Protein 7M5I (pdb70)

InterPro domains:
  IPR002196 Glycoside hydrolase, family 24 [PF00959] (13-143)
  IPR023346 Lysozyme-like domain superfamily [SSF53955] (1-152)
  IPR023347 Lysozyme domain superfamily [G3DSA:1.10.530.40] (1-149)
  IPR033907 Endolysin/autolysin [cd00737] (7-148)
  IPR034690 Endolysin T4 type [MF_04110] (1-150)
  IPR051018 Bacteriophage Glycosyl Hydrolase 24 [PTHR38107] (2-151)

Foldseek 3Di:
DFAPDDQDPLLLVQLLVLQDADQFWDQDPVRQTAHQSRAQADPRHGDDHPGGHDNVVSSVRSRVLLVVLLNLLRHLADDDADNLLSSLLSSLCSPVHNVCSNPFPLSVCVNVVNQVSNLVSLLVPQWDQDPNRTDGHPSSNVSSNQSSCSNPPVDGDD/DADQFPDDQDPLLLVQLLVLQDAAQFWDQPPVRQTAHGSGDQADPRHGDDGRGGHDNVVSSVRVVVLLVVLLVLLRVQARDDADNLLSSLLSSLCSPPDNVCSNPFPLSVCVNVVNQVVSLVSLLVPQWDQDPNDTDGHPSSNVSSNQSSCSNPPVDGDD

Radius of gyration: 23.21 Å; Cα contacts (8 Å, |Δi|>4): 485; chains: 2; bounding box: 49×66×45 Å

Sequence (318 aa):
FQGHMQLSRKGLDAIKFFEGLELEAYEDSAGIPTIGYGTIRIDGKPVKMGMKITAEQAEQYLLADVEKFVAAVNKAIKVPTTQNEFDALVSETYNIGITAMQDSTFIKRHNAGNKVGCAEAMQWWNKVTVKGKKVTSNGLKNRRRMEADIYLDSVYPKLYFQGHMQLSRKGLDAIKFFEGLELEAYEDSAGIPTIGYGTIRIDGKPVKMGMKITAEQAEQYLLADVEKFVAAVNKAIKVPTTQNEFDALVSETYNIGITAMQDSTFIKRHNAGNKVGCAEAMQWWNKVTVKGKKVTSNGLKNRRRRMEADIYLDSVYPK

Nearest PDB structures (foldseek):
  7m5i-assembly1_B  TM=9.912E-01  e=1.339E-27  Escherichia coli O157 typing phage 15
  8app-assembly1_A-3  TM=8.802E-01  e=6.642E-15  Acinetobacter phage AbTZA1
  6et6-assembly1_A  TM=9.190E-01  e=8.376E-14  Acinetobacter baumannii
  6h9d-assembly3_C  TM=9.285E-01  e=9.375E-14  Asticcacaulis excentricus
  9kbq-assembly1_B  TM=9.264E-01  e=1.242E-13  Acinetobacter baumannii

Organism: NCBI:txid1508677

Secondary structure (DSSP, 8-state):
--B-S-----HHHHHHHHHHH--EEEEEE-TTS-EEEETTB-EETTEE--TT-B--HHHHHHHHHHHHHHHHHHHHHH--S-B-HHHHHHHHHHHHHH-HHHHHT-HHHHHHTTT-HHHHHHHHTT--EEEETTEEEE-HHHHHHHHHHHHHHHH-----/--------HHHHHHHHHHH--EEEEEE-TTS-EEEETTB-EETTEE--TT-B--HHHHHHHHHHHHHHHHHHHHHH--S---HHHHHHHHHHHHHH-HHHHHT-HHHHHHHTT-HHHHHHHHTT--EEEETTEEEE-HHHHHHHHHHHHHHHH-----

Structure (mmCIF, N/CA/C/O backbone):
data_7M5I
#
_entry.id   7M5I
#
_cell.length_a   67.874
_cell.length_b   67.874
_cell.length_c   134.437
_cell.angle_alpha   90.000
_cell.angle_beta   90.000
_cell.angle_gamma   120.000
#
_symmetry.space_group_name_H-M   'P 32 2 1'
#
loop_
_entity.id
_entity.type
_entity.pdbx_description
1 polymer Endolysin
2 non-polymer 'PHOSPHATE ION'
3 water water
#
loop_
_atom_site.group_PDB
_atom_site.id
_atom_site.type_symbol
_atom_site.label_atom_id
_atom_site.label_alt_id
_atom_site.label_comp_id
_atom_site.label_asym_id
_atom_site.label_entity_id
_atom_site.label_seq_id
_atom_site.pdbx_PDB_ins_code
_atom_site.Cartn_x
_atom_site.Cartn_y
_atom_site.Cartn_z
_atom_site.occupancy
_atom_site.B_iso_or_equiv
_atom_site.auth_seq_id
_atom_site.auth_comp_id
_atom_site.auth_asym_id
_atom_site.auth_atom_id
_atom_site.pdbx_PDB_model_num
ATOM 1 N N . PHE A 1 3 ? 23.865 -22.197 1.112 1.00 82.84 -3 PHE B N 1
ATOM 2 C CA . PHE A 1 3 ? 24.796 -21.033 1.349 1.00 81.12 -3 PHE B CA 1
ATOM 3 C C . PHE A 1 3 ? 24.014 -19.886 2.026 1.00 84.04 -3 PHE B C 1
ATOM 4 O O . PHE A 1 3 ? 22.913 -19.570 1.539 1.00 82.54 -3 PHE B O 1
ATOM 12 N N . GLN A 1 4 ? 24.561 -19.300 3.109 1.00 86.42 -2 GLN B N 1
ATOM 13 C CA . GLN A 1 4 ? 24.086 -18.043 3.775 1.00 82.78 -2 GLN B CA 1
ATOM 14 C C . GLN A 1 4 ? 25.169 -16.968 3.589 1.00 80.45 -2 GLN B C 1
ATOM 15 O O . GLN A 1 4 ? 26.364 -17.316 3.654 1.00 83.31 -2 GLN B O 1
ATOM 17 N N . GLY A 1 5 ? 24.787 -15.703 3.376 1.00 72.89 -1 GLY B N 1
ATOM 18 C CA . GLY A 1 5 ? 25.726 -14.567 3.264 1.00 63.63 -1 GLY B CA 1
ATOM 19 C C . GLY A 1 5 ? 26.322 -14.149 4.613 1.00 61.73 -1 GLY B C 1
ATOM 20 O O . GLY A 1 5 ? 25.660 -14.375 5.643 1.00 68.87 -1 GLY B O 1
ATOM 21 N N . HIS A 1 6 ? 27.569 -13.650 4.625 1.00 55.34 0 HIS B N 1
ATOM 22 C CA . HIS A 1 6 ? 28.170 -12.804 5.695 1.00 53.55 0 HIS B CA 1
ATOM 23 C C . HIS A 1 6 ? 28.829 -11.583 5.044 1.00 47.45 0 HIS B C 1
ATOM 24 O O . HIS A 1 6 ? 29.736 -11.019 5.608 1.00 45.88 0 HIS B O 1
ATOM 31 N N . MET A 1 7 ? 28.291 -11.119 3.926 1.00 41.76 1 MET B N 1
ATOM 32 C CA . MET A 1 7 ? 28.840 -9.939 3.209 1.00 38.35 1 MET B CA 1
ATOM 33 C C . MET A 1 7 ? 28.474 -8.641 3.962 1.00 37.93 1 MET B C 1
ATOM 34 O O . MET A 1 7 ? 27.455 -8.640 4.734 1.00 35.70 1 MET B O 1
ATOM 39 N N . GLN A 1 8 ? 29.211 -7.561 3.683 1.00 35.77 2 GLN B N 1
ATOM 40 C CA . GLN A 1 8 ? 28.975 -6.224 4.238 1.00 36.68 2 GLN B CA 1
ATOM 41 C C . GLN A 1 8 ? 28.736 -5.276 3.062 1.00 33.42 2 GLN B C 1
ATOM 42 O O . GLN A 1 8 ? 29.232 -5.483 2.005 1.00 29.94 2 GLN B O 1
ATOM 48 N N . LEU A 1 9 ? 27.998 -4.217 3.304 1.00 32.26 3 LEU B N 1
ATOM 49 C CA . LEU A 1 9 ? 27.877 -3.107 2.332 1.00 32.63 3 LEU B CA 1
ATOM 50 C C . LEU A 1 9 ? 29.256 -2.460 2.149 1.00 30.41 3 LEU B C 1
ATOM 51 O O . LEU A 1 9 ? 29.970 -2.182 3.157 1.00 32.11 3 LEU B O 1
ATOM 56 N N . SER A 1 10 ? 29.694 -2.253 0.917 1.00 29.87 4 SER B N 1
ATOM 57 C CA . SER A 1 10 ? 31.031 -1.656 0.669 1.00 29.14 4 SER B CA 1
ATOM 58 C C . SER A 1 10 ? 30.944 -0.160 0.951 1.00 28.94 4 SER B C 1
ATOM 59 O O . SER A 1 10 ? 29.826 0.348 0.983 1.00 28.09 4 SER B O 1
ATOM 62 N N . ARG A 1 11 ? 32.087 0.507 0.997 1.00 31.26 5 ARG B N 1
ATOM 63 C CA . ARG A 1 11 ? 32.144 1.988 1.058 1.00 33.72 5 ARG B CA 1
ATOM 64 C C . ARG A 1 11 ? 31.387 2.553 -0.144 1.00 30.33 5 ARG B C 1
ATOM 65 O O . ARG A 1 11 ? 30.618 3.502 0.037 1.00 29.40 5 ARG B O 1
ATOM 73 N N . LYS A 1 12 ? 31.656 2.013 -1.332 1.00 28.76 6 LYS B N 1
ATOM 74 C CA . LYS A 1 12 ? 30.974 2.487 -2.563 1.00 29.42 6 LYS B CA 1
ATOM 75 C C . LYS A 1 12 ? 29.464 2.241 -2.466 1.00 25.47 6 LYS B C 1
ATOM 76 O O . LYS A 1 12 ? 28.644 3.096 -2.938 1.00 24.60 6 LYS B O 1
ATOM 82 N N . GLY A 1 13 ? 29.047 1.136 -1.860 1.00 24.46 7 GLY B N 1
ATOM 83 C CA . GLY A 1 13 ? 27.616 0.839 -1.695 1.00 25.10 7 GLY B CA 1
ATOM 84 C C . GLY 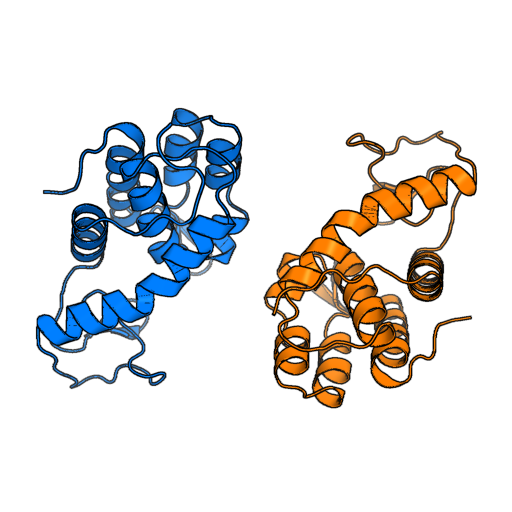A 1 13 ? 26.964 1.816 -0.734 1.00 24.80 7 GLY B C 1
ATOM 85 O O . GLY A 1 13 ? 25.851 2.268 -1.016 1.00 24.74 7 GLY B O 1
ATOM 86 N N . LEU A 1 14 ? 27.666 2.169 0.347 1.00 25.44 8 LEU B N 1
ATOM 87 C CA . LEU A 1 14 ? 27.108 3.151 1.323 1.00 25.35 8 LEU B CA 1
ATOM 88 C C . LEU A 1 14 ? 27.025 4.520 0.615 1.00 24.16 8 LEU B C 1
ATOM 89 O O . LEU A 1 14 ? 26.000 5.170 0.783 1.00 26.50 8 LEU B O 1
ATOM 94 N N . ASP A 1 15 ? 28.043 4.890 -0.135 1.00 25.82 9 ASP B N 1
ATOM 95 C CA . ASP A 1 15 ? 28.090 6.160 -0.918 1.00 26.92 9 ASP B CA 1
ATOM 96 C C . ASP A 1 15 ? 26.877 6.201 -1.856 1.00 23.76 9 ASP B C 1
ATOM 97 O O . ASP A 1 15 ? 26.260 7.246 -1.985 1.00 23.28 9 ASP B O 1
ATOM 102 N N . ALA A 1 16 ? 26.513 5.093 -2.511 1.00 23.50 10 ALA B N 1
ATOM 103 C CA . ALA A 1 16 ? 25.371 5.032 -3.431 1.00 21.72 10 ALA B CA 1
ATOM 104 C C . ALA A 1 16 ? 24.061 5.253 -2.668 1.00 21.86 10 ALA B C 1
ATOM 105 O O . ALA A 1 16 ? 23.197 6.062 -3.120 1.00 22.57 10 ALA B O 1
ATOM 107 N N . ILE A 1 17 ? 23.883 4.626 -1.518 1.00 22.20 11 ILE B N 1
ATOM 108 C CA . ILE A 1 17 ? 22.625 4.810 -0.729 1.00 22.14 11 ILE B CA 1
ATOM 109 C C . ILE A 1 17 ? 22.564 6.268 -0.283 1.00 21.37 11 ILE B C 1
ATOM 110 O O . ILE A 1 17 ? 21.458 6.855 -0.361 1.00 21.43 11 ILE B O 1
ATOM 115 N N . LYS A 1 18 ? 23.677 6.842 0.166 1.00 22.42 12 LYS B N 1
ATOM 116 C CA . LYS A 1 18 ? 23.719 8.280 0.551 1.00 22.21 12 LYS B CA 1
ATOM 117 C C . LYS A 1 18 ? 23.219 9.100 -0.633 1.00 22.07 12 LYS B C 1
ATOM 118 O O . LYS A 1 18 ? 22.461 10.061 -0.448 1.00 23.83 12 LYS B O 1
ATOM 124 N N . PHE A 1 19 ? 23.744 8.830 -1.813 1.00 21.95 13 PHE B N 1
ATOM 125 C CA . PHE A 1 19 ? 23.437 9.577 -3.052 1.00 21.62 13 PHE B CA 1
ATOM 126 C C . PHE A 1 19 ? 21.944 9.493 -3.369 1.00 22.67 13 PHE B C 1
ATOM 127 O O . PHE A 1 19 ? 21.274 10.501 -3.666 1.00 21.99 13 PHE B O 1
ATOM 135 N N . PHE A 1 20 ? 21.363 8.295 -3.249 1.00 23.54 14 PHE B N 1
ATOM 136 C CA . PHE A 1 20 ? 19.924 8.063 -3.513 1.00 22.92 14 PHE B CA 1
ATOM 137 C C . PHE A 1 20 ? 19.014 8.768 -2.486 1.00 24.76 14 PHE B C 1
ATOM 138 O O . PHE A 1 20 ? 17.903 9.258 -2.871 1.00 24.51 14 PHE B O 1
ATOM 146 N N . GLU A 1 21 ? 19.455 8.881 -1.232 1.00 23.51 15 GLU B N 1
ATOM 147 C CA . GLU A 1 21 ? 18.625 9.449 -0.149 1.00 24.81 15 GLU B CA 1
ATOM 148 C C . GLU A 1 21 ? 18.725 10.979 -0.166 1.00 25.43 15 GLU B C 1
ATOM 149 O O . GLU A 1 21 ? 17.767 11.661 0.320 1.00 26.55 15 GLU B O 1
ATOM 155 N N . GLY A 1 22 ? 19.869 11.524 -0.506 1.00 22.84 16 GLY B N 1
ATOM 156 C CA . GLY A 1 22 ? 20.189 12.937 -0.272 1.00 22.89 16 GLY B CA 1
ATOM 157 C C . GLY A 1 22 ? 20.474 13.166 1.219 1.00 22.35 16 GLY B C 1
ATOM 158 O O . GLY A 1 22 ? 20.434 12.208 2.017 1.00 21.94 16 GLY B O 1
ATOM 159 N N . LEU A 1 23 ? 20.902 14.370 1.579 1.00 22.31 17 LEU B N 1
ATOM 160 C CA . LEU A 1 23 ? 21.329 14.694 2.959 1.00 20.90 17 LEU B CA 1
ATOM 161 C C . LEU A 1 23 ? 20.675 15.977 3.437 1.00 22.28 17 LEU B C 1
ATOM 162 O O . LEU A 1 23 ? 20.846 17.001 2.774 1.00 24.07 17 LEU B O 1
ATOM 167 N N . GLU A 1 24 ? 20.037 15.961 4.606 1.00 20.54 18 GLU B N 1
ATOM 168 C CA . GLU A 1 24 ? 19.666 17.237 5.236 1.00 22.66 18 GLU B CA 1
ATOM 169 C C . GLU A 1 24 ? 20.123 17.163 6.675 1.00 21.91 18 GLU B C 1
ATOM 170 O O . GLU A 1 24 ? 19.852 16.099 7.314 1.00 24.58 18 GLU B O 1
ATOM 176 N N . LEU A 1 25 ? 20.719 18.213 7.172 1.00 20.35 19 LEU B N 1
ATOM 177 C CA . LEU A 1 25 ? 21.165 18.198 8.593 1.00 21.09 19 LEU B CA 1
ATOM 178 C C . LEU A 1 25 ? 20.089 18.734 9.545 1.00 22.67 19 LEU B C 1
ATOM 179 O O . LEU A 1 25 ? 20.293 18.639 10.726 1.00 27.15 19 LEU B O 1
ATOM 184 N N . GLU A 1 26 ? 19.082 19.420 9.022 1.00 23.90 20 GLU B N 1
ATOM 185 C CA . GLU A 1 26 ? 17.921 19.852 9.818 1.00 26.31 20 GLU B CA 1
ATOM 186 C C . GLU A 1 26 ? 16.730 18.982 9.453 1.00 24.43 20 GLU B C 1
ATOM 187 O O . GLU A 1 26 ? 16.509 18.675 8.250 1.00 24.71 20 GLU B O 1
ATOM 193 N N . ALA A 1 27 ? 15.989 18.576 10.481 1.00 23.94 21 ALA B N 1
ATOM 194 C CA . ALA A 1 27 ? 14.772 17.770 10.298 1.00 24.26 21 ALA B CA 1
ATOM 195 C C . ALA A 1 27 ? 13.815 18.498 9.336 1.00 24.66 21 ALA B C 1
ATOM 196 O O . ALA A 1 27 ? 13.689 19.752 9.406 1.00 24.83 21 ALA B O 1
ATOM 198 N N . TYR A 1 28 ? 13.152 17.725 8.512 1.00 23.64 22 TYR B N 1
ATOM 199 C CA . TYR A 1 28 ? 12.113 18.246 7.591 1.00 26.35 22 TYR B CA 1
ATOM 200 C C . TYR A 1 28 ? 11.009 17.203 7.559 1.00 26.87 22 TYR B C 1
ATOM 201 O O . TYR A 1 28 ? 11.232 15.988 7.717 1.00 25.67 22 TYR B O 1
ATOM 210 N N . GLU A 1 29 ? 9.822 17.686 7.241 1.00 29.56 23 GLU B N 1
ATOM 211 C CA . GLU A 1 29 ? 8.655 16.828 7.056 1.00 31.37 23 GLU B CA 1
ATOM 212 C C . GLU A 1 29 ? 8.659 16.420 5.599 1.00 31.49 23 GLU B C 1
ATOM 213 O O . GLU A 1 29 ? 8.627 17.305 4.768 1.00 31.67 23 GLU B O 1
ATOM 219 N N . ASP A 1 30 ? 8.690 15.131 5.337 1.00 30.22 24 ASP B N 1
ATOM 220 C CA . ASP A 1 30 ? 8.622 14.595 3.970 1.00 31.00 24 ASP B CA 1
ATOM 221 C C . ASP A 1 30 ? 7.209 14.792 3.422 1.00 31.49 24 ASP B C 1
ATOM 222 O O . ASP A 1 30 ? 6.345 15.397 4.095 1.00 28.77 24 ASP B O 1
ATOM 227 N N . SER A 1 31 ? 7.030 14.364 2.169 1.00 33.85 25 SER B N 1
ATOM 228 C CA . SER A 1 31 ? 5.790 14.564 1.396 1.00 35.34 25 SER B CA 1
ATOM 229 C C . SER A 1 31 ? 4.639 13.811 2.073 1.00 35.80 25 SER B C 1
ATOM 230 O O . SER A 1 31 ? 3.522 14.180 1.822 1.00 37.29 25 SER B O 1
ATOM 233 N N . ALA A 1 32 ? 4.936 12.743 2.801 1.00 33.27 26 ALA B N 1
ATOM 234 C CA . ALA A 1 32 ? 3.926 11.924 3.524 1.00 34.61 26 ALA B CA 1
ATOM 235 C C . ALA A 1 32 ? 3.721 12.430 4.963 1.00 32.94 26 ALA B C 1
ATOM 236 O O . ALA A 1 32 ? 2.861 11.852 5.645 1.00 33.11 26 ALA B O 1
ATOM 238 N N . GLY A 1 33 ? 4.413 13.495 5.382 1.00 28.86 27 GLY B N 1
ATOM 239 C CA . GLY A 1 33 ? 4.233 14.116 6.701 1.00 28.77 27 GLY B CA 1
ATOM 240 C C . GLY A 1 33 ? 5.131 13.527 7.789 1.00 28.03 27 GLY B C 1
ATOM 241 O O . GLY A 1 33 ? 4.843 13.749 8.945 1.00 27.67 27 GLY B O 1
ATOM 242 N N . ILE A 1 34 ? 6.132 12.750 7.445 1.00 26.81 28 ILE B N 1
ATOM 243 C CA . ILE A 1 34 ? 7.029 12.071 8.441 1.00 27.22 28 ILE B CA 1
ATOM 244 C C . ILE A 1 34 ? 8.271 12.908 8.662 1.00 25.20 28 ILE B C 1
ATOM 245 O O . ILE A 1 34 ? 9.043 13.115 7.721 1.00 24.84 28 ILE B O 1
ATOM 250 N N . PRO A 1 35 ? 8.573 13.314 9.901 1.00 25.48 29 PRO B N 1
ATOM 251 C CA . PRO A 1 35 ? 9.860 13.957 10.166 1.00 25.67 29 PRO B CA 1
ATOM 252 C C . PRO A 1 35 ? 11.044 13.064 9.777 1.00 26.05 29 PRO B C 1
ATOM 253 O O . PRO A 1 35 ? 11.113 11.931 10.162 1.00 25.74 29 PRO B O 1
ATOM 257 N N . THR A 1 36 ? 11.959 13.648 9.009 1.00 24.29 30 THR B N 1
ATOM 258 C CA . THR A 1 36 ? 13.108 12.973 8.378 1.00 23.61 30 THR B CA 1
ATOM 259 C C . THR A 1 36 ? 14.372 13.814 8.604 1.00 24.33 30 THR B C 1
ATOM 260 O O . THR A 1 36 ? 14.306 15.023 8.644 1.00 23.42 30 THR B O 1
ATOM 264 N N . ILE A 1 37 ? 15.514 13.166 8.725 1.00 22.20 31 ILE B N 1
ATOM 265 C CA . ILE A 1 37 ? 16.793 13.888 8.914 1.00 20.88 31 ILE B CA 1
ATOM 266 C C . ILE A 1 37 ? 17.933 13.033 8.338 1.00 21.87 31 ILE B C 1
ATOM 267 O O . ILE A 1 37 ? 17.791 11.826 8.142 1.00 21.65 31 ILE B O 1
ATOM 272 N N . GLY A 1 38 ? 19.073 13.666 8.078 1.00 20.46 32 GLY B N 1
ATOM 273 C CA . GLY A 1 38 ? 20.254 12.948 7.608 1.00 21.15 32 GLY B CA 1
ATOM 274 C C . GLY A 1 38 ? 20.016 12.372 6.215 1.00 20.95 32 GLY B C 1
ATOM 275 O O . GLY A 1 38 ? 19.433 13.050 5.326 1.00 19.65 32 GLY B O 1
ATOM 276 N N . TYR A 1 39 ? 20.425 11.122 6.013 1.00 21.82 33 TYR B N 1
ATOM 277 C CA . TYR A 1 39 ? 20.247 10.372 4.756 1.00 21.20 33 TYR B CA 1
ATOM 278 C C . TYR A 1 39 ? 18.952 9.572 4.800 1.00 22.69 33 TYR B C 1
ATOM 279 O O . TYR A 1 39 ? 18.997 8.305 4.760 1.00 24.28 33 TYR B O 1
ATOM 288 N N . GLY A 1 40 ? 17.825 10.274 4.939 1.00 22.08 34 GLY B N 1
ATOM 289 C CA . GLY A 1 40 ? 16.495 9.631 4.895 1.00 25.97 34 GLY B CA 1
ATOM 290 C C . GLY A 1 40 ? 16.128 8.882 6.183 1.00 26.63 34 GLY B C 1
ATOM 291 O O . GLY A 1 40 ? 15.225 8.032 6.185 1.00 28.78 34 GLY B O 1
ATOM 292 N N . THR A 1 41 ? 16.756 9.227 7.265 1.00 24.62 35 THR B N 1
ATOM 293 C CA . THR A 1 41 ? 16.529 8.616 8.573 1.00 24.90 35 THR B CA 1
ATOM 294 C C . THR A 1 41 ? 15.196 9.118 9.148 1.00 25.97 35 THR B C 1
ATOM 295 O O . THR A 1 41 ? 14.994 10.336 9.211 1.00 25.03 35 THR B O 1
ATOM 299 N N . ILE A 1 42 ? 14.349 8.202 9.641 1.00 26.86 36 ILE B N 1
ATOM 300 C CA . ILE A 1 42 ? 13.102 8.594 10.362 1.00 27.55 36 ILE B CA 1
ATOM 301 C C . ILE A 1 42 ? 13.079 8.036 11.800 1.00 30.71 36 ILE B C 1
ATOM 302 O O . ILE A 1 42 ? 12.148 8.405 12.529 1.00 31.34 36 ILE B O 1
ATOM 307 N N . ARG A 1 43 ? 14.058 7.205 12.210 1.00 30.66 37 ARG B N 1
ATOM 308 C CA . ARG A 1 43 ? 14.185 6.712 13.601 1.00 35.38 37 ARG B CA 1
ATOM 309 C C . ARG A 1 43 ? 15.670 6.696 13.992 1.00 34.09 37 ARG B C 1
ATOM 310 O O . ARG A 1 43 ? 16.472 6.225 13.188 1.00 34.10 37 ARG B O 1
ATOM 318 N N . ILE A 1 44 ? 15.978 7.191 15.186 1.00 34.37 38 ILE B N 1
ATOM 319 C CA . ILE A 1 44 ? 17.346 7.261 15.779 1.00 35.16 38 ILE B CA 1
ATOM 320 C C . ILE A 1 44 ? 17.301 6.493 17.091 1.00 37.31 38 ILE B C 1
ATOM 321 O O . ILE A 1 44 ? 16.544 6.921 18.001 1.00 38.34 38 ILE B O 1
ATOM 326 N N . ASP A 1 45 ? 18.093 5.410 17.183 1.00 41.26 39 ASP B N 1
ATOM 327 C CA . ASP A 1 45 ? 18.226 4.606 18.430 1.00 44.87 39 ASP B CA 1
ATOM 328 C C . ASP A 1 45 ? 16.820 4.329 18.949 1.00 45.21 39 ASP B C 1
ATOM 329 O O . ASP A 1 45 ? 16.567 4.542 20.199 1.00 47.04 39 ASP B O 1
ATOM 334 N N . GLY A 1 46 ? 15.970 3.836 18.041 1.00 43.86 40 GLY B N 1
ATOM 335 C CA . GLY A 1 46 ? 14.624 3.285 18.322 1.00 47.66 40 GLY B CA 1
ATOM 336 C C . GLY A 1 46 ? 13.555 4.363 18.513 1.00 47.17 40 GLY B C 1
ATOM 337 O O . GLY A 1 46 ? 12.418 3.979 18.834 1.00 50.70 40 GLY B O 1
ATOM 338 N N . LYS A 1 47 ? 13.890 5.656 18.393 1.00 42.04 41 LYS B N 1
ATOM 339 C CA . LYS A 1 47 ? 12.985 6.799 18.711 1.00 41.59 41 LYS B CA 1
ATOM 340 C C . LYS A 1 47 ? 12.757 7.641 17.458 1.00 38.23 41 LYS B C 1
ATOM 341 O O . LYS A 1 47 ? 13.596 7.671 16.589 1.00 32.23 41 LYS B O 1
ATOM 347 N N . PRO A 1 48 ? 11.589 8.311 17.295 1.00 34.19 42 PRO B N 1
ATOM 348 C CA . PRO A 1 48 ? 11.334 9.052 16.061 1.00 31.35 42 PRO B CA 1
ATOM 349 C C . PRO A 1 48 ? 12.270 10.245 15.969 1.00 30.19 42 PRO B C 1
ATOM 350 O O . PRO A 1 48 ? 12.655 10.824 16.974 1.00 30.93 42 PRO B O 1
ATOM 354 N N . VAL A 1 49 ? 12.514 10.659 14.742 1.00 28.92 43 VAL B N 1
ATOM 355 C CA . VAL A 1 49 ? 13.102 11.982 14.419 1.00 29.67 43 VAL B CA 1
ATOM 356 C C . VAL A 1 49 ? 12.066 13.040 14.821 1.00 29.16 43 VAL B C 1
ATOM 357 O O . VAL A 1 49 ? 10.897 12.796 14.627 1.00 28.62 43 VAL B O 1
ATOM 361 N N . LYS A 1 50 ? 12.524 14.164 15.356 1.00 31.25 44 LYS B N 1
ATOM 362 C CA . LYS A 1 50 ? 11.674 15.300 15.786 1.00 32.85 44 LYS B CA 1
ATOM 363 C C . LYS A 1 50 ? 12.029 16.561 14.983 1.00 33.12 44 LYS B C 1
ATOM 364 O O . LYS A 1 50 ? 13.237 16.876 14.790 1.00 31.08 44 LYS B O 1
ATOM 370 N N . MET A 1 51 ? 10.997 17.336 14.652 1.00 31.28 45 MET B N 1
ATOM 371 C CA . MET A 1 51 ? 11.191 18.645 14.030 1.00 30.23 45 MET B CA 1
ATOM 372 C C . MET A 1 51 ? 12.002 19.524 14.989 1.00 29.21 45 MET B C 1
ATOM 373 O O . MET A 1 51 ? 11.929 19.384 16.240 1.00 30.03 45 MET B O 1
ATOM 378 N N . GLY A 1 52 ? 12.784 20.413 14.390 1.00 28.93 46 GLY B N 1
ATOM 379 C CA . GLY A 1 52 ? 13.719 21.291 15.079 1.00 28.64 46 GLY B CA 1
ATOM 380 C C . GLY A 1 52 ? 15.056 20.653 15.342 1.00 28.55 46 GLY B C 1
ATOM 381 O O . GLY A 1 52 ? 15.957 21.390 15.805 1.00 30.57 46 GLY B O 1
ATOM 382 N N . MET A 1 53 ? 15.237 19.353 15.119 1.00 28.51 47 MET B N 1
ATOM 383 C CA . MET A 1 53 ? 16.540 18.712 15.422 1.00 28.47 47 MET B CA 1
ATOM 384 C C . MET A 1 53 ? 17.556 19.130 14.357 1.00 27.33 47 MET B C 1
ATOM 385 O O . MET A 1 53 ? 17.152 19.347 13.176 1.00 25.35 47 MET B O 1
ATOM 390 N N . LYS A 1 54 ? 18.812 19.226 14.776 1.00 27.93 48 LYS B N 1
ATOM 391 C CA . LYS A 1 54 ? 19.966 19.461 13.858 1.00 29.12 48 LYS B CA 1
ATOM 392 C C . LYS A 1 54 ? 21.042 18.464 14.227 1.00 27.20 48 LYS B C 1
ATOM 393 O O . LYS A 1 54 ? 21.283 18.233 15.429 1.00 28.05 48 LYS B O 1
ATOM 399 N N . ILE A 1 55 ? 21.659 17.868 13.236 1.00 23.89 49 ILE B N 1
ATOM 400 C CA . ILE A 1 55 ? 22.690 16.839 13.428 1.00 24.49 49 ILE B CA 1
ATOM 401 C C . ILE A 1 55 ? 23.904 17.224 12.573 1.00 25.08 49 ILE B C 1
ATOM 402 O O . ILE A 1 55 ? 23.761 18.053 11.663 1.00 24.71 49 ILE B O 1
ATOM 407 N N . THR A 1 56 ? 25.037 16.600 12.853 1.00 24.22 50 THR B N 1
ATOM 408 C CA . THR A 1 56 ? 26.246 16.729 12.003 1.00 24.67 50 THR B CA 1
ATOM 409 C C . THR A 1 56 ? 26.221 15.714 10.884 1.00 23.91 50 THR B C 1
ATOM 410 O O . THR A 1 56 ? 25.472 14.704 10.971 1.00 23.55 50 THR B O 1
ATOM 414 N N . ALA A 1 57 ? 27.083 15.878 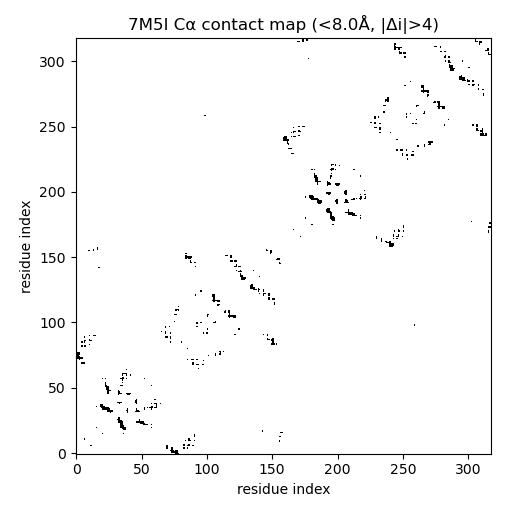9.879 1.00 22.61 51 ALA B N 1
ATOM 415 C CA . ALA A 1 57 ? 27.226 14.907 8.791 1.00 22.71 51 ALA B CA 1
ATOM 416 C C . ALA A 1 57 ? 27.713 13.554 9.381 1.00 23.65 51 ALA B C 1
ATOM 417 O O . ALA A 1 57 ? 27.332 12.516 8.860 1.00 22.93 51 ALA B O 1
ATOM 419 N N . GLU A 1 58 ? 28.534 13.594 10.409 1.00 24.40 52 GLU B N 1
ATOM 420 C CA . GLU A 1 58 ? 29.049 12.342 11.059 1.00 26.95 52 GLU B CA 1
ATOM 421 C C . GLU A 1 58 ? 27.879 11.580 11.700 1.00 26.86 52 GLU B C 1
ATOM 422 O O . GLU A 1 58 ? 27.790 10.344 11.512 1.00 28.94 52 GLU B O 1
ATOM 428 N N . GLN A 1 59 ? 27.015 12.306 12.408 1.00 26.00 53 GLN B N 1
ATOM 429 C CA . GLN A 1 59 ? 25.815 11.710 13.030 1.00 26.79 53 GLN B CA 1
ATOM 430 C C . GLN A 1 59 ? 24.975 11.106 11.903 1.00 25.43 53 GLN B C 1
ATOM 431 O O . GLN A 1 59 ? 24.483 9.953 12.060 1.00 26.13 53 GLN B O 1
ATOM 437 N N . ALA A 1 60 ? 24.746 11.832 10.797 1.00 22.66 54 ALA B N 1
ATOM 438 C CA . ALA A 1 60 ? 23.927 11.326 9.681 1.00 23.01 54 ALA B CA 1
ATOM 439 C C . ALA A 1 60 ? 24.481 9.996 9.185 1.00 23.44 54 ALA B C 1
ATOM 440 O O . ALA A 1 60 ? 23.716 9.073 8.929 1.00 24.30 54 ALA B O 1
ATOM 442 N N . GLU A 1 61 ? 25.792 9.879 9.030 1.00 25.47 55 GLU B N 1
ATOM 443 C CA . GLU A 1 61 ? 26.372 8.590 8.567 1.00 26.39 55 GLU B CA 1
ATOM 444 C C . GLU A 1 61 ? 26.131 7.487 9.616 1.00 25.88 55 GLU B C 1
ATOM 445 O O . GLU A 1 61 ? 25.740 6.342 9.188 1.00 26.57 55 GLU B O 1
ATOM 451 N N . GLN A 1 62 ? 26.334 7.825 10.888 1.00 26.00 56 GLN B N 1
ATOM 452 C CA . GLN A 1 62 ? 26.113 6.860 12.012 1.00 29.11 56 GLN B CA 1
ATOM 453 C C . GLN A 1 62 ? 24.681 6.314 11.931 1.00 28.46 56 GLN B C 1
ATOM 454 O O . GLN A 1 62 ? 24.484 5.061 12.058 1.00 28.33 56 GLN B O 1
ATOM 460 N N . TYR A 1 63 ? 23.688 7.195 11.749 1.00 26.25 57 TYR B N 1
ATOM 461 C CA . TYR A 1 63 ? 22.274 6.783 11.761 1.00 25.78 57 TYR B CA 1
ATOM 462 C C . TYR A 1 63 ? 21.993 5.927 10.536 1.00 26.66 57 TYR B C 1
ATOM 463 O O . TYR A 1 63 ? 21.198 4.979 10.642 1.00 29.48 57 TYR B O 1
ATOM 472 N N . LEU A 1 64 ? 22.582 6.244 9.402 1.00 24.09 58 LEU B N 1
ATOM 473 C CA . LEU A 1 64 ? 22.330 5.494 8.137 1.00 25.33 58 LEU B CA 1
ATOM 474 C C . LEU A 1 64 ? 22.938 4.080 8.322 1.00 25.52 58 LEU B C 1
ATOM 475 O O . LEU A 1 64 ? 22.236 3.073 7.981 1.00 26.88 58 LEU B O 1
ATOM 480 N N . LEU A 1 65 ? 24.138 3.982 8.862 1.00 27.08 59 LEU B N 1
ATOM 481 C CA . LEU A 1 65 ? 24.777 2.666 9.146 1.00 30.22 59 LEU B CA 1
ATOM 482 C C . LEU A 1 65 ? 23.865 1.819 10.050 1.00 31.80 59 LEU B C 1
ATOM 483 O O . LEU A 1 65 ? 23.720 0.613 9.761 1.00 31.11 59 LEU B O 1
ATOM 488 N N . ALA A 1 66 ? 23.267 2.423 11.062 1.00 32.32 60 ALA B N 1
ATOM 489 C CA . ALA A 1 66 ? 22.420 1.680 12.024 1.00 34.00 60 ALA B CA 1
ATOM 490 C C . ALA A 1 66 ? 21.144 1.248 11.276 1.00 35.18 60 ALA B C 1
ATOM 491 O O . ALA A 1 66 ? 20.739 0.092 11.458 1.00 40.43 60 ALA B O 1
ATOM 493 N N . ASP A 1 67 ? 20.571 2.141 10.457 1.00 34.51 61 ASP B N 1
ATOM 494 C CA . ASP A 1 67 ? 19.332 1.937 9.664 1.00 37.07 61 ASP B CA 1
ATOM 495 C C . ASP A 1 67 ? 19.531 0.723 8.719 1.00 36.36 61 ASP B C 1
ATOM 496 O O . ASP A 1 67 ? 18.551 -0.064 8.538 1.00 36.61 61 ASP B O 1
ATOM 501 N N . VAL A 1 68 ? 20.687 0.611 8.050 1.00 32.10 62 VAL B N 1
ATOM 502 C CA . VAL A 1 68 ? 20.821 -0.331 6.889 1.00 32.63 62 VAL B CA 1
ATOM 503 C C . VAL A 1 68 ? 21.123 -1.738 7.425 1.00 31.79 62 VAL B C 1
ATOM 504 O O . VAL A 1 68 ? 20.988 -2.671 6.673 1.00 32.67 62 VAL B O 1
ATOM 508 N N . GLU A 1 69 ? 21.509 -1.889 8.679 1.00 33.48 63 GLU B N 1
ATOM 509 C CA . GLU A 1 69 ? 22.047 -3.150 9.257 1.00 37.24 63 GLU B CA 1
ATOM 510 C C . GLU A 1 69 ? 21.066 -4.308 9.024 1.00 36.72 63 GLU B C 1
ATOM 511 O O . GLU A 1 69 ? 21.508 -5.385 8.555 1.00 32.24 63 GLU B O 1
ATOM 517 N N . LYS A 1 70 ? 19.778 -4.112 9.297 1.00 37.99 64 LYS B N 1
ATOM 518 C CA . LYS A 1 70 ? 18.797 -5.225 9.196 1.00 39.92 64 LYS B CA 1
ATOM 519 C C . LYS A 1 70 ? 18.592 -5.582 7.727 1.00 34.77 64 LYS B C 1
ATOM 520 O O . LYS A 1 70 ? 18.158 -6.732 7.463 1.00 36.70 64 LYS B O 1
ATOM 526 N N . PHE A 1 71 ? 18.826 -4.667 6.795 1.00 31.79 65 PHE B N 1
ATOM 527 C CA . PHE A 1 71 ? 18.673 -4.873 5.339 1.00 30.07 65 PHE B CA 1
ATOM 528 C C . PHE A 1 71 ? 19.851 -5.658 4.776 1.00 29.62 65 PHE B C 1
ATOM 529 O O . PHE A 1 71 ? 19.609 -6.580 3.945 1.00 31.11 65 PHE B O 1
ATOM 537 N N . VAL A 1 72 ? 21.047 -5.339 5.218 1.00 28.01 66 VAL B N 1
ATOM 538 C CA . VAL A 1 72 ? 22.260 -6.154 4.949 1.00 30.42 66 VAL B CA 1
ATOM 539 C C . VAL A 1 72 ? 21.996 -7.600 5.441 1.00 32.52 66 VAL B C 1
ATOM 540 O O . VAL A 1 72 ? 22.244 -8.581 4.654 1.00 33.54 66 VAL B O 1
ATOM 544 N N . ALA A 1 73 ? 21.492 -7.755 6.664 1.00 33.61 67 ALA B N 1
ATOM 545 C CA . ALA A 1 73 ? 21.241 -9.089 7.256 1.00 35.75 67 ALA B CA 1
ATOM 546 C C . ALA A 1 73 ? 20.252 -9.836 6.352 1.00 35.94 67 ALA B C 1
ATOM 547 O O . ALA A 1 73 ? 20.475 -11.021 6.042 1.00 36.29 67 ALA B O 1
ATOM 549 N N . ALA A 1 74 ? 19.169 -9.182 5.967 1.00 34.37 68 ALA B N 1
ATOM 550 C CA . ALA A 1 74 ? 18.090 -9.821 5.193 1.00 36.18 68 ALA B CA 1
ATOM 551 C C . ALA A 1 74 ? 18.621 -10.238 3.815 1.00 34.56 68 ALA B C 1
ATOM 552 O O . ALA A 1 74 ? 18.198 -11.307 3.293 1.00 35.64 68 ALA B O 1
ATOM 554 N N . VAL A 1 75 ? 19.420 -9.407 3.173 1.00 32.13 69 VAL B N 1
ATOM 555 C CA . VAL A 1 75 ? 19.928 -9.782 1.822 1.00 32.56 69 VAL B CA 1
ATOM 556 C C . VAL A 1 75 ? 20.867 -11.004 1.977 1.00 34.39 69 VAL B C 1
ATOM 557 O O . VAL A 1 75 ? 20.769 -11.940 1.158 1.00 35.10 69 VAL B O 1
ATOM 561 N N . ASN A 1 76 ? 21.744 -10.999 2.982 1.00 33.61 70 ASN B N 1
ATOM 562 C CA . ASN A 1 76 ? 22.617 -12.150 3.305 1.00 36.74 70 ASN B CA 1
ATOM 563 C C . ASN A 1 76 ? 21.758 -13.415 3.371 1.00 39.54 70 ASN B C 1
ATOM 564 O O . ASN A 1 76 ? 22.141 -14.440 2.787 1.00 40.71 70 ASN B O 1
ATOM 569 N N . LYS A 1 77 ? 20.644 -13.383 4.096 1.00 40.88 71 LYS B N 1
ATOM 570 C CA . LYS A 1 77 ? 19.803 -14.582 4.323 1.00 44.16 71 LYS B CA 1
ATOM 571 C C . LYS A 1 77 ? 19.051 -14.976 3.047 1.00 42.24 71 LYS B C 1
ATOM 572 O O . LYS A 1 77 ? 18.893 -16.175 2.827 1.00 41.97 71 LYS B O 1
ATOM 578 N N . ALA A 1 78 ? 18.685 -14.036 2.181 1.00 40.91 72 ALA B N 1
ATOM 579 C CA . ALA A 1 78 ? 17.914 -14.306 0.942 1.00 41.05 72 ALA B CA 1
ATOM 580 C C . ALA A 1 78 ? 18.806 -14.857 -0.188 1.00 39.20 72 ALA B C 1
ATOM 581 O O . ALA A 1 78 ? 18.314 -15.591 -1.018 1.00 40.17 72 ALA B O 1
ATOM 583 N N . ILE A 1 79 ? 20.091 -14.529 -0.193 1.00 38.20 73 ILE B N 1
ATOM 584 C CA . ILE A 1 79 ? 21.011 -14.947 -1.286 1.00 39.44 73 ILE B CA 1
ATOM 585 C C . ILE A 1 79 ? 21.456 -16.375 -1.022 1.00 39.88 73 ILE B C 1
ATOM 586 O O . ILE A 1 79 ? 21.787 -16.674 0.132 1.00 41.31 73 ILE B O 1
ATOM 591 N N . LYS A 1 80 ? 21.434 -17.201 -2.059 1.00 39.52 74 LYS B N 1
ATOM 592 C CA . LYS A 1 80 ? 21.741 -18.658 -1.939 1.00 41.30 74 LYS B CA 1
ATOM 593 C C . LYS A 1 80 ? 22.914 -19.050 -2.848 1.00 40.16 74 LYS B C 1
ATOM 594 O O . LYS A 1 80 ? 23.281 -20.253 -2.862 1.00 40.76 74 LYS B O 1
ATOM 600 N N . VAL A 1 81 ? 23.542 -18.102 -3.509 1.00 37.17 75 VAL B N 1
ATOM 601 C CA . VAL A 1 81 ? 24.649 -18.326 -4.470 1.00 37.68 75 VAL B CA 1
ATOM 602 C C . VAL A 1 81 ? 25.755 -17.330 -4.176 1.00 35.42 75 VAL B C 1
ATOM 603 O O . VAL A 1 81 ? 25.513 -16.244 -3.644 1.00 35.44 75 VAL B O 1
ATOM 607 N N . PRO A 1 82 ? 26.986 -17.645 -4.576 1.00 34.50 76 PRO B N 1
ATOM 608 C CA . PRO A 1 82 ? 28.078 -16.677 -4.557 1.00 34.21 76 PRO B CA 1
ATOM 609 C C . PRO A 1 82 ? 27.698 -15.415 -5.316 1.00 34.12 76 PRO B C 1
ATOM 610 O O . PRO A 1 82 ? 27.125 -15.513 -6.362 1.00 34.59 76 PRO B O 1
ATOM 614 N N . THR A 1 83 ? 27.996 -14.266 -4.698 1.00 32.16 77 THR B N 1
ATOM 615 C CA . THR A 1 83 ? 27.494 -12.940 -5.054 1.00 31.22 77 THR B CA 1
ATOM 616 C C . THR A 1 83 ? 28.673 -11.962 -5.009 1.00 28.96 77 THR B C 1
ATOM 617 O O . THR A 1 83 ? 29.379 -11.920 -3.971 1.00 29.82 77 THR B O 1
ATOM 621 N N . THR A 1 84 ? 28.851 -11.180 -6.061 1.00 29.81 78 THR B N 1
ATOM 622 C CA . THR A 1 84 ? 29.923 -10.161 -6.136 1.00 30.84 78 THR B CA 1
ATOM 623 C C . THR A 1 84 ? 29.591 -8.982 -5.229 1.00 30.47 78 THR B C 1
ATOM 624 O O . THR A 1 84 ? 28.412 -8.814 -4.872 1.00 29.52 78 THR B O 1
ATOM 628 N N . GLN A 1 85 ? 30.591 -8.213 -4.832 1.00 30.19 79 GLN B N 1
ATOM 629 C CA . GLN A 1 85 ? 30.364 -7.079 -3.912 1.00 29.13 79 GLN B CA 1
ATOM 630 C C . GLN A 1 85 ? 29.345 -6.122 -4.521 1.00 27.65 79 GLN B C 1
ATOM 631 O O . GLN A 1 85 ? 28.506 -5.591 -3.769 1.00 25.92 79 GLN B O 1
ATOM 637 N N . ASN A 1 86 ? 29.439 -5.853 -5.824 1.00 26.74 80 ASN B N 1
ATOM 638 C CA . ASN A 1 86 ? 28.562 -4.855 -6.494 1.00 25.83 80 ASN B CA 1
ATOM 639 C C . ASN A 1 86 ? 27.158 -5.446 -6.582 1.00 24.43 80 ASN B C 1
ATOM 640 O O . ASN A 1 86 ? 26.188 -4.699 -6.439 1.00 23.77 80 ASN B O 1
ATOM 645 N N . GLU A 1 87 ? 26.992 -6.737 -6.826 1.00 26.95 81 GLU B N 1
ATOM 646 C CA . GLU A 1 87 ? 25.650 -7.356 -6.804 1.00 26.97 81 GLU B CA 1
ATOM 647 C C . GLU A 1 87 ? 25.039 -7.196 -5.409 1.00 27.01 81 GLU B C 1
ATOM 648 O O . GLU A 1 87 ? 23.848 -6.754 -5.306 1.00 26.28 81 GLU B O 1
ATOM 654 N N . PHE A 1 88 ? 25.816 -7.475 -4.367 1.00 28.27 82 PHE B N 1
ATOM 655 C CA . PHE A 1 88 ? 25.347 -7.337 -2.960 1.00 28.01 82 PHE B CA 1
ATOM 656 C C . PHE A 1 88 ? 24.981 -5.868 -2.702 1.00 26.61 82 PHE B C 1
ATOM 657 O O . PHE A 1 88 ? 23.851 -5.606 -2.165 1.00 26.53 82 PHE B O 1
ATOM 665 N N . ASP A 1 89 ? 25.846 -4.934 -3.058 1.00 24.54 83 ASP B N 1
ATOM 666 C CA . ASP A 1 89 ? 25.575 -3.495 -2.826 1.00 24.90 83 ASP B CA 1
ATOM 667 C C . ASP A 1 89 ? 24.238 -3.093 -3.463 1.00 25.32 83 ASP B C 1
ATOM 668 O O . ASP A 1 89 ? 23.410 -2.365 -2.800 1.00 22.82 83 ASP B O 1
ATOM 673 N N . ALA A 1 90 ? 24.024 -3.476 -4.711 1.00 23.89 84 ALA B N 1
ATOM 674 C CA . ALA A 1 90 ? 22.799 -3.142 -5.450 1.00 24.78 84 ALA B CA 1
ATOM 675 C C . ALA A 1 90 ? 21.576 -3.753 -4.780 1.00 26.53 84 ALA B C 1
ATOM 676 O O . ALA A 1 90 ? 20.531 -3.068 -4.620 1.00 24.63 84 ALA B O 1
ATOM 678 N N . LEU A 1 91 ? 21.640 -5.030 -4.407 1.00 25.10 85 LEU B N 1
ATOM 679 C CA . LEU A 1 91 ? 20.489 -5.712 -3.765 1.00 26.22 85 LEU B CA 1
ATOM 680 C C . LEU A 1 91 ? 20.194 -5.055 -2.412 1.00 25.86 85 LEU B C 1
ATOM 681 O O . LEU A 1 91 ? 19.022 -4.853 -2.130 1.00 27.47 85 LEU B O 1
ATOM 686 N N . VAL A 1 92 ? 21.207 -4.640 -1.675 1.00 24.21 86 VAL B N 1
ATOM 687 C CA . VAL A 1 92 ? 20.961 -3.965 -0.354 1.00 25.42 86 VAL B CA 1
ATOM 688 C C . VAL A 1 92 ? 20.340 -2.593 -0.608 1.00 24.72 86 VAL B C 1
ATOM 689 O O . VAL A 1 92 ? 19.308 -2.303 -0.004 1.00 25.82 86 VAL B O 1
ATOM 693 N N . SER A 1 93 ? 20.901 -1.808 -1.540 1.00 23.75 87 SER B N 1
ATOM 694 C CA . SER A 1 93 ? 20.297 -0.485 -1.908 1.00 24.04 87 SER B CA 1
ATOM 695 C C . SER A 1 93 ? 18.800 -0.642 -2.248 1.00 25.76 87 SER B C 1
ATOM 696 O O . SER A 1 93 ? 17.946 0.117 -1.717 1.00 24.71 87 SER B O 1
ATOM 699 N N . GLU A 1 94 ? 18.435 -1.566 -3.104 1.00 24.55 88 GLU B N 1
ATOM 700 C CA . GLU A 1 94 ? 17.037 -1.727 -3.543 1.00 26.26 88 GLU B CA 1
ATOM 701 C C . GLU A 1 94 ? 16.178 -2.219 -2.372 1.00 27.18 88 GLU B C 1
ATOM 702 O O . GLU A 1 94 ? 15.022 -1.674 -2.190 1.00 27.93 88 GLU B O 1
ATOM 708 N N . THR A 1 95 ? 16.684 -3.181 -1.591 1.00 26.50 89 THR B N 1
ATOM 709 C CA . THR A 1 95 ? 15.909 -3.731 -0.458 1.00 28.69 89 THR B CA 1
ATOM 710 C C . THR A 1 95 ? 15.672 -2.619 0.584 1.00 29.46 89 THR B C 1
ATOM 711 O O . THR A 1 95 ? 14.588 -2.593 1.179 1.00 29.41 89 THR B O 1
ATOM 715 N N . TYR A 1 96 ? 16.643 -1.746 0.779 1.00 28.30 90 TYR B N 1
ATOM 716 C CA . TYR A 1 96 ? 16.543 -0.621 1.725 1.00 28.64 90 TYR B CA 1
ATOM 717 C C . TYR A 1 96 ? 15.369 0.293 1.350 1.00 31.52 90 TYR B C 1
ATOM 718 O O . TYR A 1 96 ? 14.750 0.939 2.234 1.00 30.70 90 TYR B O 1
ATOM 727 N N . ASN A 1 97 ? 15.028 0.341 0.070 1.00 29.11 91 ASN B N 1
ATOM 728 C CA . ASN A 1 97 ? 13.924 1.179 -0.457 1.00 31.04 91 ASN B CA 1
ATOM 729 C C . ASN A 1 97 ? 12.626 0.386 -0.472 1.00 32.20 91 ASN B C 1
ATOM 730 O O . ASN A 1 97 ? 11.577 0.907 -0.021 1.00 31.31 91 ASN B O 1
ATOM 735 N N . ILE A 1 98 ? 12.606 -0.845 -0.957 1.00 29.33 92 ILE B N 1
ATOM 736 C CA . ILE A 1 98 ? 11.320 -1.565 -1.147 1.00 31.67 92 ILE B CA 1
ATOM 737 C C . ILE A 1 98 ? 10.914 -2.334 0.128 1.00 30.69 92 ILE B C 1
ATOM 738 O O . ILE A 1 98 ? 9.723 -2.658 0.251 1.00 32.60 92 ILE B O 1
ATOM 743 N N . GLY A 1 99 ? 11.851 -2.581 1.022 1.00 31.75 93 GLY B N 1
ATOM 744 C CA . GLY A 1 99 ? 11.667 -3.321 2.275 1.00 33.65 93 GLY B CA 1
ATOM 745 C C . GLY A 1 99 ? 11.992 -4.808 2.130 1.00 33.96 93 GLY B C 1
ATOM 746 O O . GLY A 1 99 ? 11.999 -5.346 0.996 1.00 33.37 93 GLY B O 1
ATOM 747 N N . ILE A 1 100 ? 12.082 -5.449 3.269 1.00 36.24 94 ILE B N 1
ATOM 748 C CA . ILE A 1 100 ? 12.575 -6.844 3.410 1.00 37.02 94 ILE B CA 1
ATOM 749 C C . ILE A 1 100 ? 11.575 -7.800 2.770 1.00 39.00 94 ILE B C 1
ATOM 750 O O . ILE A 1 100 ? 11.996 -8.622 1.951 1.00 36.79 94 ILE B O 1
ATOM 755 N N . THR A 1 101 ? 10.292 -7.758 3.163 1.00 39.55 95 THR B N 1
ATOM 756 C CA . THR A 1 101 ? 9.276 -8.691 2.631 1.00 43.89 95 THR B CA 1
ATOM 757 C C . THR A 1 101 ? 9.1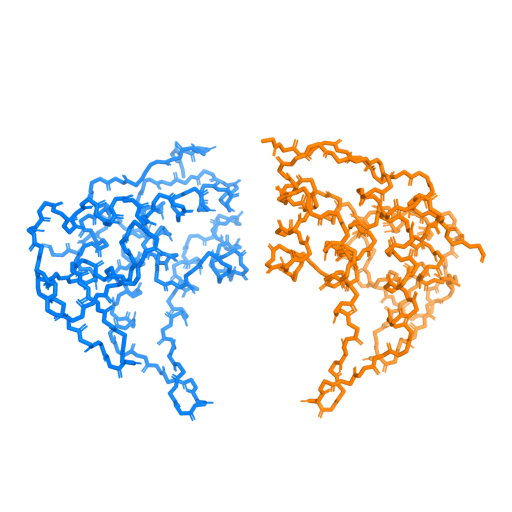99 -8.618 1.107 1.00 40.96 95 THR B C 1
ATOM 758 O O . THR A 1 101 ? 9.131 -9.709 0.474 1.00 41.21 95 THR B O 1
ATOM 762 N N . ALA A 1 102 ? 9.270 -7.415 0.526 1.00 38.16 96 ALA B N 1
ATOM 763 C CA . ALA A 1 102 ? 9.112 -7.252 -0.933 1.00 36.06 96 ALA B CA 1
ATOM 764 C C . ALA A 1 102 ? 10.306 -7.940 -1.612 1.00 35.12 96 ALA B C 1
ATOM 765 O O . ALA A 1 102 ? 10.108 -8.597 -2.640 1.00 34.14 96 ALA B O 1
ATOM 767 N N . MET A 1 103 ? 11.505 -7.704 -1.085 1.00 34.49 97 MET B N 1
ATOM 768 C CA . MET A 1 103 ? 12.741 -8.332 -1.645 1.00 33.75 97 MET B CA 1
ATOM 769 C C . MET A 1 103 ? 12.614 -9.850 -1.523 1.00 35.38 97 MET B C 1
ATOM 770 O O . MET A 1 103 ? 12.912 -10.561 -2.501 1.00 36.14 97 MET B O 1
ATOM 775 N N . GLN A 1 104 ? 12.202 -10.350 -0.364 1.00 38.67 98 GLN B N 1
ATOM 776 C CA . GLN A 1 104 ? 12.201 -11.824 -0.096 1.00 41.86 98 GLN B CA 1
ATOM 777 C C . GLN A 1 104 ? 11.335 -12.565 -1.114 1.00 43.60 98 GLN B C 1
ATOM 778 O O . GLN A 1 104 ? 11.685 -13.683 -1.510 1.00 43.57 98 GLN B O 1
ATOM 784 N N . ASP A 1 105 ? 10.218 -11.978 -1.505 1.00 45.12 99 ASP B N 1
ATOM 785 C CA . ASP A 1 105 ? 9.203 -12.607 -2.377 1.00 49.35 99 ASP B CA 1
ATOM 786 C C . ASP A 1 105 ? 9.372 -12.147 -3.822 1.00 44.53 99 ASP B C 1
ATOM 787 O O . ASP A 1 105 ? 8.566 -12.582 -4.637 1.00 45.05 99 ASP B O 1
ATOM 792 N N . SER A 1 106 ? 10.411 -11.379 -4.141 1.00 41.27 100 SER B N 1
ATOM 793 C CA . SER A 1 106 ? 10.608 -10.739 -5.468 1.00 39.57 100 SER B CA 1
ATOM 794 C C . SER A 1 106 ? 11.002 -11.770 -6.527 1.00 39.71 100 SER B C 1
ATOM 795 O O . SER A 1 106 ? 11.669 -12.732 -6.203 1.00 42.34 100 SER B O 1
ATOM 798 N N . THR A 1 107 ? 10.672 -11.495 -7.772 1.00 37.37 101 THR B N 1
ATOM 799 C CA . THR A 1 107 ? 11.249 -12.165 -8.943 1.00 39.80 101 THR B CA 1
ATOM 800 C C . THR A 1 107 ? 12.758 -11.890 -9.032 1.00 38.69 101 THR B C 1
ATOM 801 O O . THR A 1 107 ? 13.503 -12.820 -9.419 1.00 39.42 101 THR B O 1
ATOM 805 N N . PHE A 1 108 ? 13.218 -10.670 -8.750 1.00 37.16 102 PHE B N 1
ATOM 806 C CA . PHE A 1 108 ? 14.657 -10.360 -8.944 1.00 35.87 102 PHE B CA 1
ATOM 807 C C . PHE A 1 108 ? 15.495 -11.319 -8.082 1.00 36.14 102 PHE B C 1
ATOM 808 O O . PHE A 1 108 ? 16.522 -11.812 -8.581 1.00 36.69 102 PHE B O 1
ATOM 816 N N . ILE A 1 109 ? 15.104 -11.610 -6.856 1.00 37.12 103 ILE B N 1
ATOM 817 C CA . ILE A 1 109 ? 15.975 -12.417 -5.949 1.00 38.83 103 ILE B CA 1
ATOM 818 C C . ILE A 1 109 ? 15.950 -13.885 -6.417 1.00 41.04 103 ILE B C 1
ATOM 819 O O . ILE A 1 109 ? 17.014 -14.542 -6.315 1.00 40.58 103 ILE B O 1
ATOM 824 N N . LYS A 1 110 ? 14.809 -14.346 -6.938 1.00 39.81 104 LYS B N 1
ATOM 825 C CA . LYS A 1 110 ? 14.676 -15.696 -7.545 1.00 42.37 104 LYS B CA 1
ATOM 826 C C . LYS A 1 110 ? 15.636 -15.817 -8.731 1.00 40.15 104 LYS B C 1
ATOM 827 O O . LYS A 1 110 ? 16.360 -16.820 -8.844 1.00 37.92 104 LYS B O 1
ATOM 833 N N . ARG A 1 111 ? 15.671 -14.806 -9.593 1.00 38.14 105 ARG B N 1
ATOM 834 C CA . ARG A 1 111 ? 16.533 -14.806 -10.794 1.00 37.94 105 ARG B CA 1
ATOM 835 C C . ARG A 1 111 ? 17.996 -14.734 -10.356 1.00 36.68 105 ARG B C 1
ATOM 836 O O . ARG A 1 111 ? 18.842 -15.463 -10.948 1.00 36.60 105 ARG B O 1
ATOM 844 N N . HIS A 1 112 ? 18.319 -13.901 -9.361 1.00 33.51 106 HIS B N 1
ATOM 845 C CA . HIS A 1 112 ? 19.702 -13.820 -8.840 1.00 33.00 106 HIS B CA 1
ATOM 846 C C . HIS A 1 112 ? 20.120 -15.231 -8.406 1.00 34.63 106 HIS B C 1
ATOM 847 O O . HIS A 1 112 ? 21.222 -15.684 -8.827 1.00 34.21 106 HIS B O 1
ATOM 854 N N . ASN A 1 113 ? 19.251 -15.919 -7.658 1.00 36.82 107 ASN B N 1
ATOM 855 C CA . ASN A 1 113 ? 19.574 -17.247 -7.081 1.00 39.74 107 ASN B CA 1
ATOM 856 C C . ASN A 1 113 ? 19.631 -18.328 -8.168 1.00 41.72 107 ASN B C 1
ATOM 857 O O . ASN A 1 113 ? 20.268 -19.331 -7.899 1.00 42.19 107 ASN B O 1
ATOM 862 N N . ALA A 1 114 ? 19.056 -18.106 -9.357 1.00 41.96 108 ALA B N 1
ATOM 863 C CA . ALA A 1 114 ? 19.108 -19.018 -10.524 1.00 43.75 108 ALA B CA 1
ATOM 864 C C . ALA A 1 114 ? 20.308 -18.703 -11.440 1.00 43.92 108 ALA B C 1
ATOM 865 O O . ALA A 1 114 ? 20.473 -19.436 -12.441 1.00 44.81 108 ALA B O 1
ATOM 867 N N . GLY A 1 115 ? 21.139 -17.703 -11.114 1.00 40.86 109 GLY B N 1
ATOM 868 C CA . GLY A 1 115 ? 22.287 -17.304 -11.944 1.00 41.14 109 GLY B CA 1
ATOM 869 C C . GLY A 1 115 ? 21.865 -16.490 -13.150 1.00 41.95 109 GLY B C 1
ATOM 870 O O . GLY A 1 115 ? 22.696 -16.302 -14.046 1.00 43.19 109 GLY B O 1
ATOM 871 N N . ASN A 1 116 ? 20.626 -15.986 -13.178 1.00 40.25 110 ASN B N 1
ATOM 872 C CA . ASN A 1 116 ? 20.067 -15.179 -14.291 1.00 40.75 110 ASN B CA 1
ATOM 873 C C . ASN A 1 116 ? 20.266 -13.696 -13.948 1.00 40.48 110 ASN B C 1
ATOM 874 O O . ASN A 1 116 ? 19.310 -13.063 -13.462 1.00 36.36 110 ASN B O 1
ATOM 879 N N . LYS A 1 117 ? 21.477 -13.196 -14.163 1.00 41.15 111 LYS B N 1
ATOM 880 C CA . LYS A 1 117 ? 21.892 -11.856 -13.740 1.00 39.14 111 LYS B CA 1
ATOM 881 C C . LYS A 1 117 ? 21.160 -10.836 -14.574 1.00 41.10 111 LYS B C 1
ATOM 882 O O . LYS A 1 117 ? 20.708 -9.822 -13.996 1.00 36.00 111 LYS B O 1
ATOM 888 N N . VAL A 1 118 ? 21.119 -11.022 -15.875 1.00 40.47 112 VAL B N 1
ATOM 889 C CA . VAL A 1 118 ? 20.434 -10.044 -16.770 1.00 41.71 112 VAL B CA 1
ATOM 890 C C . VAL A 1 118 ? 18.960 -9.958 -16.379 1.00 38.67 112 VAL B C 1
ATOM 891 O O . VAL A 1 118 ? 18.415 -8.824 -16.274 1.00 38.83 112 VAL B O 1
ATOM 895 N N . GLY A 1 119 ? 18.328 -11.118 -16.196 1.00 39.33 113 GLY B N 1
ATOM 896 C CA . GLY A 1 119 ? 16.938 -11.210 -15.745 1.00 38.51 113 GLY B CA 1
ATOM 897 C C . GLY A 1 119 ? 16.751 -10.530 -14.397 1.00 35.98 113 GLY B C 1
ATOM 898 O O . GLY A 1 119 ? 15.685 -9.899 -14.199 1.00 36.82 113 GLY B O 1
ATOM 899 N N . CYS A 1 120 ? 17.688 -10.721 -13.461 1.00 35.13 114 CYS B N 1
ATOM 900 C CA . CYS A 1 120 ? 17.610 -10.083 -12.119 1.00 33.57 114 CYS B CA 1
ATOM 901 C C . CYS A 1 120 ? 17.616 -8.559 -12.324 1.00 33.07 114 CYS B C 1
ATOM 902 O O . CYS A 1 120 ? 16.695 -7.883 -11.772 1.00 32.26 114 CYS B O 1
ATOM 905 N N . ALA A 1 121 ? 18.553 -8.029 -13.108 1.00 32.62 115 ALA B N 1
ATOM 906 C CA . ALA A 1 121 ? 18.646 -6.560 -13.360 1.00 33.03 115 ALA B CA 1
ATOM 907 C C . ALA A 1 121 ? 17.324 -6.060 -13.962 1.00 36.80 115 ALA B C 1
ATOM 908 O O . ALA A 1 121 ? 16.831 -4.966 -13.559 1.00 34.16 115 ALA B O 1
ATOM 910 N N . GLU A 1 122 ? 16.749 -6.784 -14.919 1.00 36.51 116 GLU B N 1
ATOM 911 C CA . GLU A 1 122 ? 15.432 -6.399 -15.478 1.00 37.37 116 GLU B CA 1
ATOM 912 C C . GLU A 1 122 ? 14.367 -6.377 -14.379 1.00 35.20 116 GLU B C 1
ATOM 913 O O . GLU A 1 122 ? 13.631 -5.362 -14.289 1.00 32.73 116 GLU B O 1
ATOM 919 N N . ALA A 1 123 ? 14.233 -7.448 -13.592 1.00 34.10 117 ALA B N 1
ATOM 920 C CA . ALA A 1 123 ? 13.158 -7.594 -12.577 1.00 35.31 117 ALA B CA 1
ATOM 921 C C . ALA A 1 123 ? 13.342 -6.594 -11.419 1.00 32.95 117 ALA B C 1
ATOM 922 O O . ALA A 1 123 ? 12.343 -6.185 -10.770 1.00 31.84 117 ALA B O 1
ATOM 924 N N . MET A 1 124 ? 14.583 -6.188 -11.139 1.00 30.18 118 MET B N 1
ATOM 925 C CA . MET A 1 124 ? 14.869 -5.170 -10.122 1.00 27.61 118 MET B CA 1
ATOM 926 C C . MET A 1 124 ? 14.080 -3.888 -10.477 1.00 28.24 118 MET B C 1
ATOM 927 O O . MET A 1 124 ? 13.552 -3.220 -9.556 1.00 28.18 118 MET B O 1
ATOM 932 N N . GLN A 1 125 ? 14.016 -3.577 -11.742 1.00 29.34 119 GLN B N 1
ATOM 933 C CA . GLN A 1 125 ? 13.497 -2.273 -12.236 1.00 30.42 119 GLN B CA 1
ATOM 934 C C . GLN A 1 125 ? 11.968 -2.281 -12.320 1.00 32.29 119 GLN B C 1
ATOM 935 O O . GLN A 1 125 ? 11.396 -1.204 -12.483 1.00 30.86 119 GLN B O 1
ATOM 941 N N . TRP A 1 126 ? 11.317 -3.405 -12.038 1.00 32.79 120 TRP B N 1
ATOM 942 C CA . TRP A 1 126 ? 9.840 -3.451 -11.944 1.00 33.24 120 TRP B CA 1
ATOM 943 C C . TRP A 1 126 ? 9.358 -2.634 -10.730 1.00 31.05 120 TRP B C 1
ATOM 944 O O . TRP A 1 126 ? 8.178 -2.257 -10.726 1.00 31.40 120 TRP B O 1
ATOM 955 N N . TRP A 1 127 ? 10.179 -2.402 -9.719 1.00 28.34 121 TRP B N 1
ATOM 956 C CA . TRP A 1 127 ? 9.793 -1.797 -8.435 1.00 28.78 121 TRP B CA 1
ATOM 957 C C . TRP A 1 127 ? 9.846 -0.253 -8.573 1.00 27.60 121 TRP B C 1
ATOM 958 O O . TRP A 1 127 ? 10.747 0.384 -7.988 1.00 26.94 121 TRP B O 1
ATOM 969 N N . ASN A 1 128 ? 8.904 0.301 -9.344 1.00 30.01 122 ASN B N 1
ATOM 970 C CA . ASN A 1 128 ? 8.939 1.768 -9.607 1.00 30.23 122 ASN B CA 1
ATOM 971 C C . ASN A 1 128 ? 7.588 2.410 -9.244 1.00 30.52 122 ASN B C 1
ATOM 972 O O . ASN A 1 128 ? 7.378 3.557 -9.694 1.00 30.49 122 ASN B O 1
ATOM 977 N N . LYS A 1 129 ? 6.677 1.676 -8.611 1.00 31.65 123 LYS B N 1
ATOM 978 C CA . LYS A 1 129 ? 5.313 2.185 -8.281 1.00 33.59 123 LYS B CA 1
ATOM 979 C C . LYS A 1 129 ? 5.245 2.716 -6.857 1.00 34.44 123 LYS B C 1
ATOM 980 O O . LYS A 1 129 ? 5.862 2.162 -5.985 1.00 33.64 123 LYS B O 1
ATOM 986 N N . VAL A 1 130 ? 4.413 3.728 -6.613 1.00 34.95 124 VAL B N 1
ATOM 987 C CA . VAL A 1 130 ? 4.138 4.263 -5.258 1.00 37.53 124 VAL B CA 1
ATOM 988 C C . VAL A 1 130 ? 2.610 4.398 -5.183 1.00 38.58 124 VAL B C 1
ATOM 989 O O . VAL A 1 130 ? 1.904 4.521 -6.296 1.00 36.05 124 VAL B O 1
ATOM 993 N N . THR A 1 131 ? 2.062 4.192 -3.986 1.00 41.94 125 THR B N 1
ATOM 994 C CA . THR A 1 131 ? 0.577 4.277 -3.829 1.00 44.12 125 THR B CA 1
ATOM 995 C C . THR A 1 131 ? 0.254 5.745 -3.555 1.00 39.34 125 THR B C 1
ATOM 996 O O . THR A 1 131 ? 0.834 6.363 -2.639 1.00 37.66 125 THR B O 1
ATOM 1000 N N . VAL A 1 132 ? -0.556 6.334 -4.432 1.00 39.32 126 VAL B N 1
ATOM 1001 C CA . VAL A 1 132 ? -1.038 7.739 -4.298 1.00 39.15 126 VAL B CA 1
ATOM 1002 C C . VAL A 1 132 ? -2.577 7.715 -4.311 1.00 38.99 126 VAL B C 1
ATOM 1003 O O . VAL A 1 132 ? -3.189 7.304 -5.302 1.00 40.03 126 VAL B O 1
ATOM 1007 N N . LYS A 1 133 ? -3.178 8.157 -3.224 1.00 43.32 127 LYS B N 1
ATOM 1008 C CA . LYS A 1 133 ? -4.661 8.242 -3.121 1.00 45.14 127 LYS B CA 1
ATOM 1009 C C . LYS A 1 133 ? -5.257 6.887 -3.489 1.00 46.07 127 LYS B C 1
ATOM 1010 O O . LYS A 1 133 ? -6.251 6.842 -4.224 1.00 46.74 127 LYS B O 1
ATOM 1016 N N . GLY A 1 134 ? -4.654 5.823 -2.958 1.00 49.20 128 GLY B N 1
ATOM 1017 C CA . GLY A 1 134 ? -5.136 4.449 -3.148 1.00 52.82 128 GLY B CA 1
ATOM 1018 C C . GLY A 1 134 ? -4.843 3.892 -4.531 1.00 54.77 128 GLY B C 1
ATOM 1019 O O . GLY A 1 134 ? -5.369 2.815 -4.822 1.00 56.08 128 GLY B O 1
ATOM 1020 N N . LYS A 1 135 ? -4.065 4.579 -5.378 1.00 50.70 129 LYS B N 1
ATOM 1021 C CA . LYS A 1 135 ? -3.812 4.142 -6.783 1.00 49.54 129 LYS B CA 1
ATOM 1022 C C . LYS A 1 135 ? -2.296 4.011 -6.971 1.00 44.98 129 LYS B C 1
ATOM 1023 O O . LYS A 1 135 ? -1.575 4.804 -6.405 1.00 42.77 129 LYS B O 1
ATOM 1029 N N . LYS A 1 136 ? -1.854 2.986 -7.685 1.00 46.79 130 LYS B N 1
ATOM 1030 C CA . LYS A 1 136 ? -0.415 2.766 -7.974 1.00 47.01 130 LYS B CA 1
ATOM 1031 C C . LYS A 1 136 ? -0.021 3.698 -9.126 1.00 43.25 130 LYS B C 1
ATOM 1032 O O . LYS A 1 136 ? -0.658 3.668 -10.187 1.00 44.72 130 LYS B O 1
ATOM 1038 N N . VAL A 1 137 ? 1.008 4.483 -8.909 1.00 40.38 131 VAL B N 1
ATOM 1039 C CA . VAL A 1 137 ? 1.493 5.532 -9.836 1.00 41.57 131 VAL B CA 1
ATOM 1040 C C . VAL A 1 137 ? 2.999 5.252 -10.072 1.00 36.96 131 VAL B C 1
ATOM 1041 O O . VAL A 1 137 ? 3.714 4.997 -9.091 1.00 34.87 131 VAL B O 1
ATOM 1045 N N . THR A 1 138 ? 3.434 5.311 -11.329 1.00 36.31 132 THR B N 1
ATOM 1046 C CA . THR A 1 138 ? 4.882 5.172 -11.643 1.00 34.21 132 THR B CA 1
ATOM 1047 C C . THR A 1 138 ? 5.631 6.409 -11.146 1.00 32.85 132 THR B C 1
ATOM 1048 O O . THR A 1 138 ? 5.180 7.557 -11.436 1.00 36.07 132 THR B O 1
ATOM 1052 N N . SER A 1 139 ? 6.677 6.236 -10.354 1.00 29.19 133 SER B N 1
ATOM 1053 C CA . SER A 1 139 ? 7.555 7.310 -9.858 1.00 28.51 133 SER B CA 1
ATOM 1054 C C . SER A 1 139 ? 8.774 7.435 -10.790 1.00 32.13 133 SER B C 1
ATOM 1055 O O . SER A 1 139 ? 9.564 6.475 -10.862 1.00 29.18 133 SER B O 1
ATOM 1058 N N . ASN A 1 140 ? 8.957 8.591 -11.417 1.00 31.58 134 ASN B N 1
ATOM 1059 C CA . ASN A 1 140 ? 10.157 8.833 -12.269 1.00 31.88 134 ASN B CA 1
ATOM 1060 C C . ASN A 1 140 ? 11.398 8.769 -11.401 1.00 29.11 134 ASN B C 1
ATOM 1061 O O . ASN A 1 140 ? 12.421 8.217 -11.889 1.00 28.36 134 ASN B O 1
ATOM 1066 N N . GLY A 1 141 ? 11.374 9.254 -10.160 1.00 24.62 135 GLY B N 1
ATOM 1067 C CA . GLY A 1 141 ? 12.509 9.181 -9.222 1.00 25.66 135 GLY B CA 1
ATOM 1068 C C . GLY A 1 141 ? 12.910 7.747 -8.959 1.00 25.07 135 GLY B C 1
ATOM 1069 O O . GLY A 1 141 ? 14.090 7.427 -8.975 1.00 23.23 135 GLY B O 1
ATOM 1070 N N . LEU A 1 142 ? 11.921 6.875 -8.727 1.00 24.71 136 LEU B N 1
ATOM 1071 C CA . LEU A 1 142 ? 12.207 5.453 -8.530 1.00 24.67 136 LEU B CA 1
ATOM 1072 C C . LEU A 1 142 ? 12.748 4.845 -9.843 1.00 25.56 136 LEU B C 1
ATOM 1073 O O . LEU A 1 142 ? 13.661 4.007 -9.739 1.00 24.77 136 LEU B O 1
ATOM 1078 N N . LYS A 1 143 ? 12.186 5.184 -10.991 1.00 25.04 137 LYS B N 1
ATOM 1079 C CA . LYS A 1 143 ? 12.755 4.649 -12.260 1.00 26.79 137 LYS B CA 1
ATOM 1080 C C . LYS A 1 143 ? 14.237 5.010 -12.331 1.00 25.39 137 LYS B C 1
ATOM 1081 O O . LYS A 1 143 ? 15.035 4.149 -12.772 1.00 25.05 137 LYS B O 1
ATOM 1087 N N . ASN A 1 144 ? 14.600 6.233 -11.964 1.00 25.38 138 ASN B N 1
ATOM 1088 C CA . ASN A 1 144 ? 16.027 6.658 -12.026 1.00 25.01 138 ASN B CA 1
ATOM 1089 C C . ASN A 1 144 ? 16.863 5.844 -11.047 1.00 25.11 138 ASN B C 1
ATOM 1090 O O . ASN A 1 144 ? 17.986 5.382 -11.392 1.00 24.72 138 ASN B O 1
ATOM 1095 N N . ARG A 1 145 ? 16.377 5.699 -9.810 1.00 23.22 139 ARG B N 1
ATOM 1096 C CA . ARG A 1 145 ? 17.092 4.939 -8.783 1.00 22.26 139 ARG B CA 1
ATOM 1097 C C . ARG A 1 145 ? 17.222 3.498 -9.249 1.00 21.72 139 ARG B C 1
ATOM 1098 O O . ARG A 1 145 ? 18.351 2.953 -9.124 1.00 23.46 139 ARG B O 1
ATOM 1106 N N . ARG A 1 146 ? 16.160 2.910 -9.797 1.00 21.79 140 ARG B N 1
ATOM 1107 C CA . ARG A 1 146 ? 16.217 1.494 -10.243 1.00 23.60 140 ARG B CA 1
ATOM 1108 C C . ARG A 1 146 ? 17.259 1.335 -11.362 1.00 24.38 140 ARG B C 1
ATOM 1109 O O . ARG A 1 146 ? 18.031 0.309 -11.316 1.00 23.35 140 ARG B O 1
ATOM 1117 N N . ARG A 1 147 ? 17.286 2.241 -12.327 1.00 24.20 141 ARG B N 1
ATOM 1118 C CA . ARG A 1 147 ? 18.279 2.079 -13.420 1.00 26.12 141 ARG B CA 1
ATOM 1119 C C . ARG A 1 147 ? 19.712 2.211 -12.844 1.00 25.01 141 ARG B C 1
ATOM 1120 O O . ARG A 1 147 ? 20.616 1.420 -13.278 1.00 23.54 141 ARG B O 1
ATOM 1128 N N . MET A 1 148 ? 19.957 3.124 -11.895 1.00 23.10 142 MET B N 1
ATOM 1129 C CA . MET A 1 148 ? 21.307 3.251 -11.295 1.00 22.80 142 MET B CA 1
ATOM 1130 C C . MET A 1 148 ? 21.656 2.009 -10.441 1.00 23.82 142 MET B C 1
ATOM 1131 O O . MET A 1 148 ? 22.820 1.583 -10.460 1.00 22.68 142 MET B O 1
ATOM 1136 N N . GLU A 1 149 ? 20.690 1.405 -9.766 1.00 22.47 143 GLU B N 1
ATOM 1137 C CA . GLU A 1 149 ? 20.955 0.171 -8.973 1.00 23.25 143 GLU B CA 1
ATOM 1138 C C . GLU A 1 149 ? 21.240 -0.983 -9.955 1.00 24.68 143 GLU B C 1
ATOM 1139 O O . GLU A 1 149 ? 22.183 -1.763 -9.657 1.00 24.19 143 GLU B O 1
ATOM 1145 N N . ALA A 1 150 ? 20.539 -1.085 -11.077 1.00 24.13 144 ALA B N 1
ATOM 1146 C CA . ALA A 1 150 ? 20.859 -2.116 -12.116 1.00 25.26 144 ALA B CA 1
ATOM 1147 C C . ALA A 1 150 ? 22.286 -1.923 -12.654 1.00 25.53 144 ALA B C 1
ATOM 1148 O O . ALA A 1 150 ? 23.000 -2.940 -12.895 1.00 27.20 144 ALA B O 1
ATOM 1150 N N . ASP A 1 151 ? 22.729 -0.670 -12.853 1.00 23.82 145 ASP B N 1
ATOM 1151 C CA . ASP A 1 151 ? 24.120 -0.404 -13.303 1.00 25.82 145 ASP B CA 1
ATOM 1152 C C . ASP A 1 151 ? 25.126 -0.909 -12.253 1.00 25.75 145 ASP B C 1
ATOM 1153 O O . ASP A 1 151 ? 26.221 -1.443 -12.646 1.00 25.66 145 ASP B O 1
ATOM 1158 N N . ILE A 1 152 ? 24.848 -0.733 -10.963 1.00 24.64 146 ILE B N 1
ATOM 1159 C CA . ILE A 1 152 ? 25.776 -1.257 -9.911 1.00 23.56 146 ILE B CA 1
ATOM 1160 C C . ILE A 1 152 ? 25.785 -2.787 -10.061 1.00 25.41 146 ILE B C 1
ATOM 1161 O O . ILE A 1 152 ? 26.861 -3.369 -10.108 1.00 25.38 146 ILE B O 1
ATOM 1166 N N . TYR A 1 153 ? 24.599 -3.394 -10.115 1.00 25.22 147 TYR B N 1
ATOM 1167 C CA . TYR A 1 153 ? 24.418 -4.863 -10.030 1.00 25.58 147 TYR B CA 1
ATOM 1168 C C . TYR A 1 153 ? 25.183 -5.498 -11.217 1.00 27.48 147 TYR B C 1
ATOM 1169 O O . TYR A 1 153 ? 25.939 -6.508 -11.026 1.00 26.46 147 TYR B O 1
ATOM 1178 N N . LEU A 1 154 ? 24.952 -5.007 -12.435 1.00 26.79 148 LEU B N 1
ATOM 1179 C CA . LEU A 1 154 ? 25.517 -5.671 -13.656 1.00 30.48 148 LEU B CA 1
ATOM 1180 C C . LEU A 1 154 ? 26.942 -5.256 -13.918 1.00 31.00 148 LEU B C 1
ATOM 1181 O O . LEU A 1 154 ? 27.751 -6.153 -14.262 1.00 29.65 148 LEU B O 1
ATOM 1186 N N . ASP A 1 155 ? 27.242 -3.967 -13.851 1.00 27.86 149 ASP B N 1
ATOM 1187 C CA . ASP A 1 155 ? 28.496 -3.393 -14.397 1.00 30.58 149 ASP B CA 1
ATOM 1188 C C . ASP A 1 155 ? 29.432 -2.848 -13.314 1.00 29.57 149 ASP B C 1
ATOM 1189 O O . ASP A 1 155 ? 30.491 -2.376 -13.698 1.00 27.87 149 ASP B O 1
ATOM 1194 N N . SER A 1 156 ? 29.061 -2.876 -12.031 1.00 27.83 150 SER B N 1
ATOM 1195 C CA . SER A 1 156 ? 29.870 -2.278 -10.959 1.00 27.01 150 SER B CA 1
ATOM 1196 C C . SER A 1 156 ? 30.113 -0.783 -11.247 1.00 28.21 150 SER B C 1
ATOM 1197 O O . SER A 1 156 ? 31.179 -0.233 -10.971 1.00 27.83 150 SER B O 1
ATOM 1200 N N . VAL A 1 157 ? 29.122 -0.110 -11.827 1.00 27.56 151 VAL B N 1
ATOM 1201 C CA . VAL A 1 157 ? 29.168 1.347 -12.138 1.00 28.00 151 VAL B CA 1
ATOM 1202 C C . VAL A 1 157 ? 28.261 2.034 -11.118 1.00 26.05 151 VAL B C 1
ATOM 1203 O O . VAL A 1 157 ? 27.062 1.744 -11.101 1.00 26.94 151 VAL B O 1
ATOM 1207 N N . TYR A 1 158 ? 28.855 2.852 -10.277 1.00 27.17 152 TYR B N 1
ATOM 1208 C CA . TYR A 1 158 ? 28.198 3.476 -9.111 1.00 26.04 152 TYR B CA 1
ATOM 1209 C C . TYR A 1 158 ? 27.925 4.935 -9.448 1.00 28.79 152 TYR B C 1
ATOM 1210 O O . TYR A 1 158 ? 28.568 5.485 -10.330 1.00 31.23 152 TYR B O 1
ATOM 1219 N N . PRO A 1 159 ? 26.886 5.530 -8.843 1.00 28.36 153 PRO B N 1
ATOM 1220 C CA . PRO A 1 159 ? 26.438 6.877 -9.211 1.00 30.85 153 PRO B CA 1
ATOM 1221 C C . PRO A 1 159 ? 27.475 7.960 -8.916 1.00 38.27 153 PRO B C 1
ATOM 1222 O O . PRO A 1 159 ? 28.210 7.790 -7.964 1.00 35.99 153 PRO B O 1
ATOM 1226 N N . LYS A 1 160 ? 27.444 9.100 -9.630 1.00 47.56 154 LYS B N 1
ATOM 1227 C CA . LYS A 1 160 ? 28.228 10.342 -9.259 1.00 54.11 154 LYS B CA 1
ATOM 1228 C C . LYS A 1 160 ? 27.467 11.646 -9.582 1.00 52.04 154 LYS B C 1
ATOM 1229 O O . LYS A 1 160 ? 26.565 11.545 -10.459 1.00 49.72 154 LYS B O 1
ATOM 1235 N N . LEU B 1 1 ? 10.302 -22.964 27.127 1.00 51.13 -5 LEU A N 1
ATOM 1236 C CA . LEU B 1 1 ? 11.043 -23.415 28.294 1.00 58.59 -5 LEU A CA 1
ATOM 1237 C C . LEU B 1 1 ? 12.001 -24.586 28.000 1.00 62.31 -5 LEU A C 1
ATOM 1238 O O . LEU B 1 1 ? 12.819 -24.869 28.899 1.00 73.97 -5 LEU A O 1
ATOM 1243 N N . TYR B 1 2 ? 11.912 -25.287 26.866 1.00 60.45 -4 TYR A N 1
ATOM 1244 C CA . TYR B 1 2 ? 12.462 -26.668 26.726 1.00 62.19 -4 TYR A CA 1
ATOM 1245 C C . TYR B 1 2 ? 13.577 -26.728 25.667 1.00 56.46 -4 TYR A C 1
ATOM 1246 O O . TYR B 1 2 ? 14.614 -27.331 25.990 1.00 53.50 -4 TYR A O 1
ATOM 1255 N N . PHE B 1 3 ? 13.367 -26.141 24.472 1.00 53.53 -3 PHE A N 1
ATOM 1256 C CA . PHE B 1 3 ? 14.275 -26.260 23.289 1.00 58.03 -3 PHE A CA 1
ATOM 1257 C C . PHE B 1 3 ? 14.656 -24.876 22.724 1.00 59.42 -3 PHE A C 1
ATOM 1258 O O . PHE B 1 3 ? 13.766 -23.997 22.609 1.00 47.17 -3 PHE A O 1
ATOM 1266 N N . GLN B 1 4 ? 15.938 -24.725 22.336 1.00 65.69 -2 GLN A N 1
ATOM 1267 C CA . GLN B 1 4 ? 16.556 -23.475 21.796 1.00 72.60 -2 GLN A CA 1
ATOM 1268 C C . GLN B 1 4 ? 16.822 -23.588 20.281 1.00 72.00 -2 GLN A C 1
ATOM 1269 O O . GLN B 1 4 ? 17.781 -22.988 19.816 1.00 74.12 -2 GLN A O 1
ATOM 1275 N N . GLY B 1 5 ? 15.972 -24.297 19.524 1.00 71.85 -1 GLY A N 1
ATOM 1276 C CA . GLY B 1 5 ? 16.041 -24.340 18.049 1.00 64.32 -1 GLY A CA 1
ATOM 1277 C C . GLY B 1 5 ? 16.181 -25.748 17.490 1.00 60.18 -1 GLY A C 1
ATOM 1278 O O . GLY B 1 5 ? 16.387 -26.694 18.298 1.00 55.64 -1 GLY A O 1
ATOM 1279 N N . HIS B 1 6 ? 16.066 -25.872 16.151 1.00 53.31 0 HIS A N 1
ATOM 1280 C CA . HIS B 1 6 ? 16.152 -27.140 15.383 1.00 49.90 0 HIS A CA 1
ATOM 1281 C C . HIS B 1 6 ? 15.121 -28.138 15.931 1.00 42.90 0 HIS A C 1
ATOM 1282 O O . HIS B 1 6 ? 15.420 -29.339 16.159 1.00 42.29 0 HIS A O 1
ATOM 1289 N N . MET B 1 7 ? 13.893 -27.701 16.092 1.00 35.72 1 MET A N 1
ATOM 1290 C CA . MET B 1 7 ? 12.817 -28.595 16.564 1.00 32.58 1 MET A CA 1
ATOM 1291 C C . MET B 1 7 ? 12.206 -29.371 15.390 1.00 31.89 1 MET A C 1
ATOM 1292 O O . MET B 1 7 ? 12.303 -28.928 14.204 1.00 33.05 1 MET A O 1
ATOM 1297 N N . GLN B 1 8 ? 11.571 -30.499 15.696 1.00 29.49 2 GLN A N 1
ATOM 1298 C CA . GLN B 1 8 ? 10.804 -31.297 14.724 1.00 28.67 2 GLN A CA 1
ATOM 1299 C C . GLN B 1 8 ? 9.325 -31.253 15.134 1.00 27.58 2 GLN A C 1
ATOM 1300 O O . GLN B 1 8 ? 9.039 -31.198 16.352 1.00 28.02 2 GLN A O 1
ATOM 1306 N N . LEU B 1 9 ? 8.420 -31.373 14.182 1.00 27.49 3 LEU A N 1
ATOM 1307 C CA . LEU B 1 9 ? 6.984 -31.554 14.450 1.00 27.15 3 LEU A CA 1
ATOM 1308 C C . LEU B 1 9 ? 6.776 -32.928 15.127 1.00 28.21 3 LEU A C 1
ATOM 1309 O O . LEU B 1 9 ? 7.269 -33.924 14.590 1.00 29.20 3 LEU A O 1
ATOM 1314 N N . SER B 1 10 ? 6.058 -32.996 16.232 1.00 27.44 4 SER A N 1
ATOM 1315 C CA . SER B 1 10 ? 5.866 -34.270 16.970 1.00 28.83 4 SER A CA 1
ATOM 1316 C C . SER B 1 10 ? 4.805 -35.084 16.216 1.00 27.87 4 SER A C 1
ATOM 1317 O O . SER B 1 10 ? 4.081 -34.536 15.340 1.00 27.50 4 SER A O 1
ATOM 1320 N N . ARG B 1 11 ? 4.689 -36.362 16.570 1.00 29.47 5 ARG A N 1
ATOM 1321 C CA . ARG B 1 11 ? 3.624 -37.232 16.006 1.00 31.64 5 ARG A CA 1
ATOM 1322 C C . ARG B 1 11 ? 2.263 -36.603 16.350 1.00 28.54 5 ARG A C 1
ATOM 1323 O O . ARG B 1 11 ? 1.403 -36.582 15.503 1.00 28.38 5 ARG A O 1
ATOM 1331 N N . LYS B 1 12 ? 2.096 -36.165 17.593 1.00 27.26 6 LYS A N 1
ATOM 1332 C CA . LYS B 1 12 ? 0.799 -35.540 17.991 1.00 27.11 6 LYS A CA 1
ATOM 1333 C C . LYS B 1 12 ? 0.578 -34.283 17.160 1.00 26.17 6 LYS A C 1
ATOM 1334 O O . LYS B 1 12 ? -0.610 -34.003 16.802 1.00 24.15 6 LYS A O 1
ATOM 1340 N N . GLY B 1 13 ? 1.649 -33.490 16.875 1.00 26.31 7 GLY A N 1
ATOM 1341 C CA . GLY B 1 13 ? 1.531 -32.293 16.026 1.00 23.60 7 GLY A CA 1
ATOM 1342 C C . GLY B 1 13 ? 1.047 -32.662 14.611 1.00 24.93 7 GLY A C 1
ATOM 1343 O O . GLY B 1 13 ? 0.162 -31.982 14.064 1.00 24.64 7 GLY A O 1
ATOM 1344 N N . LEU B 1 14 ? 1.636 -33.698 14.016 1.00 25.00 8 LEU A N 1
ATOM 1345 C CA . LEU B 1 14 ? 1.210 -34.168 12.661 1.00 25.28 8 LEU A CA 1
ATOM 1346 C C . LEU B 1 14 ? -0.241 -34.666 12.710 1.00 23.33 8 LEU A C 1
ATOM 1347 O O . LEU B 1 14 ? -0.991 -34.321 11.803 1.00 24.96 8 LEU A O 1
ATOM 1352 N N . ASP B 1 15 ? -0.605 -35.380 13.743 1.00 26.30 9 ASP A N 1
ATOM 1353 C CA . ASP B 1 15 ? -1.970 -35.930 13.950 1.00 26.88 9 ASP A CA 1
ATOM 1354 C C . ASP B 1 15 ? -2.940 -34.760 13.973 1.00 25.85 9 ASP A C 1
ATOM 1355 O O . ASP B 1 15 ? -4.040 -34.894 13.407 1.00 24.61 9 ASP A O 1
ATOM 1360 N N . ALA B 1 16 ? -2.600 -33.657 14.648 1.00 24.23 10 ALA A N 1
ATOM 1361 C CA . ALA B 1 16 ? -3.469 -32.468 14.743 1.00 24.06 10 ALA A CA 1
ATOM 1362 C C . ALA B 1 16 ? -3.642 -31.849 13.364 1.00 23.34 10 ALA A C 1
ATOM 1363 O O . ALA B 1 16 ? -4.801 -31.515 12.978 1.00 24.75 10 ALA A O 1
ATOM 1365 N N . ILE B 1 17 ? -2.559 -31.700 12.574 1.00 23.27 11 ILE A N 1
ATOM 1366 C CA . ILE B 1 17 ? -2.697 -31.095 11.228 1.00 22.07 11 ILE A CA 1
ATOM 1367 C C . ILE B 1 17 ? -3.585 -32.003 10.348 1.00 22.85 11 ILE A C 1
ATOM 1368 O O . ILE B 1 17 ? -4.411 -31.456 9.626 1.00 23.60 11 ILE A O 1
ATOM 1373 N N . LYS B 1 18 ? -3.407 -33.339 10.437 1.00 24.46 12 LYS A N 1
ATOM 1374 C CA . LYS B 1 18 ? -4.279 -34.296 9.703 1.00 24.05 12 LYS A CA 1
ATOM 1375 C C . LYS B 1 18 ? -5.732 -34.006 10.080 1.00 25.59 12 LYS A C 1
ATOM 1376 O O . LYS B 1 18 ? -6.621 -33.975 9.192 1.00 24.05 12 LYS A O 1
ATOM 1382 N N . PHE B 1 19 ? -5.981 -33.913 11.393 1.00 24.44 13 PHE A N 1
ATOM 1383 C CA . PHE B 1 19 ? -7.332 -33.701 11.959 1.00 24.79 13 PHE A CA 1
ATOM 1384 C C . PHE B 1 19 ? -7.948 -32.431 11.380 1.00 24.98 13 PHE A C 1
ATOM 1385 O O . PHE B 1 19 ? -9.146 -32.387 10.948 1.00 25.17 13 PHE A O 1
ATOM 1393 N N . PHE B 1 20 ? -7.181 -31.346 11.335 1.00 23.82 14 PHE A N 1
ATOM 1394 C CA . PHE B 1 20 ? -7.689 -30.053 10.845 1.00 25.49 14 PHE A CA 1
A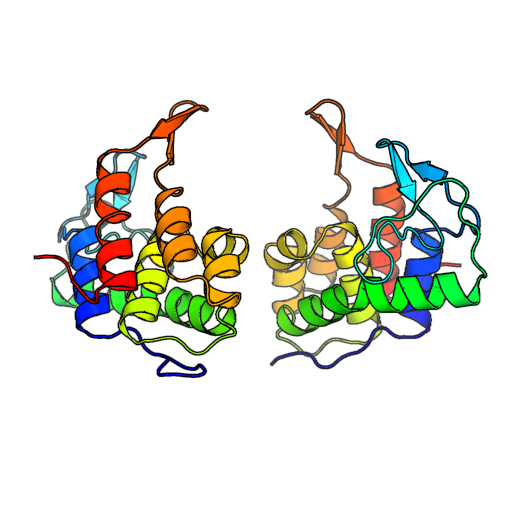TOM 1395 C C . PHE B 1 20 ? -7.929 -30.046 9.325 1.00 27.79 14 PHE A C 1
ATOM 1396 O O . PHE B 1 20 ? -8.866 -29.359 8.864 1.00 27.59 14 PHE A O 1
ATOM 1404 N N . GLU B 1 21 ? -7.124 -30.787 8.552 1.00 25.41 15 GLU A N 1
ATOM 1405 C CA . GLU B 1 21 ? -7.229 -30.790 7.075 1.00 25.79 15 GLU A CA 1
ATOM 1406 C C . GLU B 1 21 ? -8.384 -31.706 6.648 1.00 27.09 15 GLU A C 1
ATOM 1407 O O . GLU B 1 21 ? -8.943 -31.499 5.529 1.00 28.72 15 GLU A O 1
ATOM 1413 N N . GLY B 1 22 ? -8.673 -32.730 7.432 1.00 23.47 16 GLY A N 1
ATOM 1414 C CA . GLY B 1 22 ? -9.521 -33.846 7.006 1.00 25.05 16 GLY A CA 1
ATOM 1415 C C . GLY B 1 22 ? -8.821 -34.659 5.900 1.00 24.67 16 GLY A C 1
ATOM 1416 O O . GLY B 1 22 ? -7.678 -34.302 5.471 1.00 23.75 16 GLY A O 1
ATOM 1417 N N . LEU B 1 23 ? -9.445 -35.748 5.483 1.00 24.15 17 LEU A N 1
ATOM 1418 C CA . LEU B 1 23 ? -8.825 -36.679 4.503 1.00 22.89 17 LEU A CA 1
ATOM 1419 C C . LEU B 1 23 ? -9.840 -37.045 3.425 1.00 24.82 17 LEU A C 1
ATOM 1420 O O . LEU B 1 23 ? -10.956 -37.496 3.749 1.00 24.83 17 LEU A O 1
ATOM 1425 N N . GLU B 1 24 ? -9.478 -36.887 2.159 1.00 25.49 18 GLU A N 1
ATOM 1426 C CA . GLU B 1 24 ? -10.241 -37.457 1.039 1.00 28.24 18 GLU A CA 1
ATOM 1427 C C . GLU B 1 24 ? -9.284 -38.208 0.117 1.00 26.24 18 GLU A C 1
ATOM 1428 O O . GLU B 1 24 ? -8.189 -37.660 -0.151 1.00 27.45 18 GLU A O 1
ATOM 1434 N N . LEU B 1 25 ? -9.621 -39.424 -0.265 1.00 25.10 19 LEU A N 1
ATOM 1435 C CA . LEU B 1 25 ? -8.717 -40.225 -1.138 1.00 25.42 19 LEU A CA 1
ATOM 1436 C C . LEU B 1 25 ? -9.024 -39.986 -2.613 1.00 28.41 19 LEU A C 1
ATOM 1437 O O . LEU B 1 25 ? -8.240 -40.475 -3.452 1.00 29.24 19 LEU A O 1
ATOM 1442 N N . GLU B 1 26 ? -10.143 -39.340 -2.925 1.00 28.27 20 GLU A N 1
ATOM 1443 C CA . GLU B 1 26 ? -10.479 -38.995 -4.327 1.00 32.65 20 GLU A CA 1
ATOM 1444 C C . GLU B 1 26 ? -10.432 -37.478 -4.433 1.00 32.75 20 GLU A C 1
ATOM 1445 O O . GLU B 1 26 ? -10.957 -36.773 -3.498 1.00 30.23 20 GLU A O 1
ATOM 1451 N N . ALA B 1 27 ? -9.808 -36.984 -5.486 1.00 33.47 21 ALA A N 1
ATOM 1452 C CA . ALA B 1 27 ? -9.738 -35.529 -5.736 1.00 35.60 21 ALA A CA 1
ATOM 1453 C C . ALA B 1 27 ? -11.159 -34.937 -5.744 1.00 35.41 21 ALA A C 1
ATOM 1454 O O . ALA B 1 27 ? -12.096 -35.574 -6.256 1.00 37.52 21 ALA A O 1
ATOM 1456 N N . TYR B 1 28 ? -11.281 -33.764 -5.162 1.00 38.55 22 TYR A N 1
ATOM 1457 C CA . TYR B 1 28 ? -12.535 -32.983 -5.100 1.00 42.02 22 TYR A CA 1
ATOM 1458 C C . TYR B 1 28 ? -12.142 -31.524 -5.334 1.00 42.12 22 TYR A C 1
ATOM 1459 O O . TYR B 1 28 ? -11.045 -31.059 -4.990 1.00 42.61 22 TYR A O 1
ATOM 1468 N N . GLU B 1 29 ? -13.078 -30.784 -5.902 1.00 48.06 23 GLU A N 1
ATOM 1469 C CA . GLU B 1 29 ? -12.902 -29.333 -6.107 1.00 48.08 23 GLU A CA 1
ATOM 1470 C C . GLU B 1 29 ? -13.414 -28.702 -4.838 1.00 44.15 23 GLU A C 1
ATOM 1471 O O . GLU B 1 29 ? -14.545 -28.932 -4.516 1.00 50.98 23 GLU A O 1
ATOM 1477 N N . ASP B 1 30 ? -12.575 -27.955 -4.151 1.00 43.72 24 ASP A N 1
ATOM 1478 C CA . ASP B 1 30 ? -12.932 -27.191 -2.956 1.00 43.88 24 ASP A CA 1
ATOM 1479 C C . ASP B 1 30 ? -13.890 -26.053 -3.377 1.00 46.56 24 ASP A C 1
ATOM 1480 O O . ASP B 1 30 ? -14.272 -25.934 -4.596 1.00 44.22 24 ASP A O 1
ATOM 1485 N N . SER B 1 31 ? -14.292 -25.279 -2.386 1.00 50.73 25 SER A N 1
ATOM 1486 C CA . SER B 1 31 ? -15.288 -24.172 -2.489 1.00 50.78 25 SER A CA 1
ATOM 1487 C C . SER B 1 31 ? -14.731 -23.085 -3.419 1.00 50.56 25 SER A C 1
ATOM 1488 O O . SER B 1 31 ? -15.546 -22.381 -4.024 1.00 51.83 25 SER A O 1
ATOM 1491 N N . ALA B 1 32 ? -13.397 -22.931 -3.488 1.00 45.67 26 ALA A N 1
ATOM 1492 C CA . ALA B 1 32 ? -12.705 -21.911 -4.317 1.00 45.08 26 ALA A CA 1
ATOM 1493 C C . ALA B 1 32 ? -12.342 -22.490 -5.697 1.00 46.02 26 ALA A C 1
ATOM 1494 O O . ALA B 1 32 ? -11.712 -21.758 -6.488 1.00 48.24 26 ALA A O 1
ATOM 1496 N N . GLY B 1 33 ? -12.725 -23.735 -5.999 1.00 41.22 27 GLY A N 1
ATOM 1497 C CA . GLY B 1 33 ? -12.586 -24.339 -7.330 1.00 41.72 27 GLY A CA 1
ATOM 1498 C C . GLY B 1 33 ? -11.280 -25.087 -7.534 1.00 38.51 27 GLY A C 1
ATOM 1499 O O . GLY B 1 33 ? -11.053 -25.478 -8.661 1.00 38.46 27 GLY A O 1
ATOM 1500 N N . ILE B 1 34 ? -10.490 -25.296 -6.480 1.00 39.23 28 ILE A N 1
ATOM 1501 C CA . ILE B 1 34 ? -9.149 -25.933 -6.605 1.00 38.99 28 ILE A CA 1
ATOM 1502 C C . ILE B 1 34 ? -9.233 -27.440 -6.362 1.00 37.45 28 ILE A C 1
ATOM 1503 O O . ILE B 1 34 ? -9.627 -27.848 -5.283 1.00 37.33 28 ILE A O 1
ATOM 1508 N N . PRO B 1 35 ? -8.815 -28.279 -7.326 1.00 37.93 29 PRO A N 1
ATOM 1509 C CA . PRO B 1 35 ? -8.730 -29.716 -7.093 1.00 36.45 29 PRO A CA 1
ATOM 1510 C C . PRO B 1 35 ? -7.776 -30.019 -5.945 1.00 34.00 29 PRO A C 1
ATOM 1511 O O . PRO B 1 35 ? -6.669 -29.532 -5.892 1.00 33.94 29 PRO A O 1
ATOM 1515 N N . THR B 1 36 ? -8.281 -30.762 -4.958 1.00 32.54 30 THR A N 1
ATOM 1516 C CA . THR B 1 36 ? -7.644 -31.063 -3.686 1.00 31.92 30 THR A CA 1
ATOM 1517 C C . THR B 1 36 ? -7.754 -32.560 -3.396 1.00 29.50 30 THR A C 1
ATOM 1518 O O . THR B 1 36 ? -8.736 -33.182 -3.778 1.00 30.87 30 THR A O 1
ATOM 1522 N N . ILE B 1 37 ? -6.741 -33.101 -2.740 1.00 28.85 31 ILE A N 1
ATOM 1523 C CA . ILE B 1 37 ? -6.733 -34.557 -2.438 1.00 27.26 31 ILE A CA 1
ATOM 1524 C C . ILE B 1 37 ? -5.943 -34.798 -1.154 1.00 25.11 31 ILE A C 1
ATOM 1525 O O . ILE B 1 37 ? -5.175 -33.968 -0.704 1.00 25.23 31 ILE A O 1
ATOM 1530 N N . GLY B 1 38 ? -6.183 -35.941 -0.506 1.00 25.66 32 GLY A N 1
ATOM 1531 C CA . GLY B 1 38 ? -5.482 -36.258 0.729 1.00 23.30 32 GLY A CA 1
ATOM 1532 C C . GLY B 1 38 ? -5.802 -35.339 1.875 1.00 23.13 32 GLY A C 1
ATOM 1533 O O . GLY B 1 38 ? -7.001 -35.010 2.096 1.00 24.34 32 GLY A O 1
ATOM 1534 N N . TYR B 1 39 ? -4.782 -34.942 2.599 1.00 23.03 33 TYR A N 1
ATOM 1535 C CA . TYR B 1 39 ? -4.867 -34.021 3.758 1.00 23.46 33 TYR A CA 1
ATOM 1536 C C . TYR B 1 39 ? -4.657 -32.601 3.240 1.00 25.42 33 TYR A C 1
ATOM 1537 O O . TYR B 1 39 ? -3.682 -31.978 3.633 1.00 27.59 33 TYR A O 1
ATOM 1546 N N . GLY B 1 40 ? -5.528 -32.158 2.326 1.00 29.55 34 GLY A N 1
ATOM 1547 C CA . GLY B 1 40 ? -5.501 -30.780 1.799 1.00 28.53 34 GLY A CA 1
ATOM 1548 C C . GLY B 1 40 ? -4.409 -30.539 0.769 1.00 30.34 34 GLY A C 1
ATOM 1549 O O . GLY B 1 40 ? -4.119 -29.378 0.467 1.00 31.16 34 GLY A O 1
ATOM 1550 N N . THR B 1 41 ? -3.896 -31.570 0.116 1.00 29.23 35 THR A N 1
ATOM 1551 C CA . THR B 1 41 ? -2.860 -31.440 -0.939 1.00 29.79 35 THR A CA 1
ATOM 1552 C C . THR B 1 41 ? -3.459 -30.853 -2.226 1.00 29.92 35 THR A C 1
ATOM 1553 O O . THR B 1 41 ? -4.463 -31.370 -2.743 1.00 30.23 35 THR A O 1
ATOM 1557 N N . ILE B 1 42 ? -2.787 -29.861 -2.843 1.00 34.40 36 ILE A N 1
ATOM 1558 C CA . ILE B 1 42 ? -3.217 -29.300 -4.160 1.00 34.52 36 ILE A CA 1
ATOM 1559 C C . ILE B 1 42 ? -2.082 -29.365 -5.202 1.00 38.65 36 ILE A C 1
ATOM 1560 O O . ILE B 1 42 ? -2.368 -29.049 -6.347 1.00 39.03 36 ILE A O 1
ATOM 1565 N N . ARG B 1 43 ? -0.885 -29.822 -4.833 1.00 40.53 37 ARG A N 1
ATOM 1566 C CA . ARG B 1 43 ? 0.257 -30.025 -5.766 1.00 44.52 37 ARG A CA 1
ATOM 1567 C C . ARG B 1 43 ? 1.005 -31.293 -5.336 1.00 44.41 37 ARG A C 1
ATOM 1568 O O . ARG B 1 43 ? 1.272 -31.431 -4.134 1.00 44.64 37 ARG A O 1
ATOM 1570 N N . ILE B 1 44 ? 1.293 -32.166 -6.294 1.00 46.61 38 ILE A N 1
ATOM 1571 C CA . ILE B 1 44 ? 2.027 -33.450 -6.109 1.00 49.02 38 ILE A CA 1
ATOM 1572 C C . ILE B 1 44 ? 3.223 -33.438 -7.070 1.00 53.39 38 ILE A C 1
ATOM 1573 O O . ILE B 1 44 ? 2.983 -33.317 -8.308 1.00 49.46 38 ILE A O 1
ATOM 1578 N N . ASP B 1 45 ? 4.443 -33.617 -6.539 1.00 57.06 39 ASP A N 1
ATOM 1579 C CA . ASP B 1 45 ? 5.694 -33.700 -7.357 1.00 62.18 39 ASP A CA 1
ATOM 1580 C C . ASP B 1 45 ? 5.688 -32.512 -8.319 1.00 65.76 39 ASP A C 1
ATOM 1581 O O . ASP B 1 45 ? 5.952 -32.761 -9.540 1.00 68.73 39 ASP A O 1
ATOM 1583 N N . GLY B 1 46 ? 5.357 -31.311 -7.790 1.00 66.14 40 GLY A N 1
ATOM 1584 C CA . GLY B 1 46 ? 5.391 -29.997 -8.482 1.00 69.48 40 GLY A CA 1
ATOM 1585 C C . GLY B 1 46 ? 4.274 -29.785 -9.517 1.00 68.10 40 GLY A C 1
ATOM 1586 O O . GLY B 1 46 ? 4.290 -28.751 -10.169 1.00 69.63 40 GLY A O 1
ATOM 1587 N N . LYS B 1 47 ? 3.308 -30.703 -9.642 1.00 62.23 41 LYS A N 1
ATOM 1588 C CA . LYS B 1 47 ? 2.213 -30.654 -10.647 1.00 60.62 41 LYS A CA 1
ATOM 1589 C C . LYS B 1 47 ? 0.888 -30.484 -9.902 1.00 57.89 41 LYS A C 1
ATOM 1590 O O . LYS B 1 47 ? 0.741 -30.911 -8.761 1.00 53.00 41 LYS A O 1
ATOM 1592 N N . PRO B 1 48 ? -0.119 -29.812 -10.502 1.00 55.65 42 PRO A N 1
ATOM 1593 C CA . PRO B 1 48 ? -1.404 -29.658 -9.838 1.00 49.40 42 PRO A CA 1
ATOM 1594 C C . PRO B 1 48 ? -2.064 -31.024 -9.689 1.00 46.81 42 PRO A C 1
ATOM 1595 O O . PRO B 1 48 ? -1.873 -31.907 -10.518 1.00 44.77 42 PRO A O 1
ATOM 1599 N N . VAL B 1 49 ? -2.864 -31.150 -8.625 1.00 44.43 43 VAL A N 1
ATOM 1600 C CA . VAL B 1 49 ? -3.823 -32.270 -8.450 1.00 43.51 43 VAL A CA 1
ATOM 1601 C C . VAL B 1 49 ? -4.850 -32.138 -9.560 1.00 46.10 43 VAL A C 1
ATOM 1602 O O . VAL B 1 49 ? -5.230 -31.012 -9.885 1.00 49.10 43 VAL A O 1
ATOM 1606 N N . LYS B 1 50 ? -5.255 -33.261 -10.129 1.00 49.37 44 LYS A N 1
ATOM 1607 C CA . LYS B 1 50 ? -6.267 -33.366 -11.191 1.00 55.83 44 LYS A CA 1
ATOM 1608 C C . LYS B 1 50 ? -7.495 -34.085 -10.649 1.00 54.65 44 LYS A C 1
ATOM 1609 O O . LYS B 1 50 ? -7.333 -35.105 -9.936 1.00 49.61 44 LYS A O 1
ATOM 1615 N N . MET B 1 51 ? -8.674 -33.616 -11.029 1.00 50.81 45 MET A N 1
ATOM 1616 C CA . MET B 1 51 ? -9.909 -34.378 -10.762 1.00 52.29 45 MET A CA 1
ATOM 1617 C C . MET B 1 51 ? -9.771 -35.801 -11.338 1.00 52.08 45 MET A C 1
ATOM 1618 O O . MET B 1 51 ? -9.123 -35.991 -12.407 1.00 52.74 45 MET A O 1
ATOM 1623 N N . GLY B 1 52 ? -10.355 -36.793 -10.666 1.00 47.80 46 GLY A N 1
ATOM 1624 C CA . GLY B 1 52 ? -10.232 -38.197 -11.099 1.00 48.58 46 GLY A CA 1
ATOM 1625 C C . GLY B 1 52 ? -9.046 -38.895 -10.465 1.00 45.56 46 GLY A C 1
ATOM 1626 O O . GLY B 1 52 ? -8.979 -40.119 -10.546 1.00 47.80 46 GLY A O 1
ATOM 1627 N N . MET B 1 53 ? -8.151 -38.167 -9.813 1.00 45.39 47 MET A N 1
ATOM 1628 C CA . MET B 1 53 ? -7.016 -38.768 -9.095 1.00 44.43 47 MET A CA 1
ATOM 1629 C C . MET B 1 53 ? -7.555 -39.502 -7.855 1.00 39.70 47 MET A C 1
ATOM 1630 O O . MET B 1 53 ? -8.555 -39.035 -7.254 1.00 36.44 47 MET A O 1
ATOM 1635 N N . LYS B 1 54 ? -6.942 -40.634 -7.558 1.00 37.24 48 LYS A N 1
ATOM 1636 C CA . LYS B 1 54 ? -7.251 -41.479 -6.389 1.00 36.45 48 LYS A CA 1
ATOM 1637 C C . LYS B 1 54 ? -5.913 -41.855 -5.775 1.00 33.19 48 LYS A C 1
ATOM 1638 O O . LYS B 1 54 ? -5.032 -42.267 -6.507 1.00 33.18 48 LYS A O 1
ATOM 1644 N N . ILE B 1 55 ? -5.818 -41.786 -4.460 1.00 28.31 49 ILE A N 1
ATOM 1645 C CA . ILE B 1 55 ? -4.577 -42.110 -3.717 1.00 27.22 49 ILE A CA 1
ATOM 1646 C C . ILE B 1 55 ? -4.943 -42.992 -2.518 1.00 26.84 49 ILE A C 1
ATOM 1647 O O . ILE B 1 55 ? -6.131 -43.000 -2.115 1.00 26.58 49 ILE A O 1
ATOM 1652 N N . THR B 1 56 ? -3.959 -43.648 -1.942 1.00 25.80 50 THR A N 1
ATOM 1653 C CA . THR B 1 56 ? -4.089 -44.375 -0.651 1.00 24.79 50 THR A CA 1
ATOM 1654 C C . THR B 1 56 ? -3.881 -43.447 0.508 1.00 24.47 50 THR A C 1
ATOM 1655 O O . THR B 1 56 ? -3.325 -42.334 0.371 1.00 22.92 50 THR A O 1
ATOM 1659 N N . ALA B 1 57 ? -4.297 -43.862 1.701 1.00 22.81 51 ALA A N 1
ATOM 1660 C CA . ALA B 1 57 ? -4.043 -43.160 2.949 1.00 22.75 51 ALA A CA 1
ATOM 1661 C C . ALA B 1 57 ? -2.525 -42.964 3.173 1.00 22.76 51 ALA A C 1
ATOM 1662 O O . ALA B 1 57 ? -2.134 -41.888 3.626 1.00 21.62 51 ALA A O 1
ATOM 1664 N N . GLU B 1 58 ? -1.720 -43.947 2.757 1.00 24.92 52 GLU A N 1
ATOM 1665 C CA . GLU B 1 58 ? -0.223 -43.815 2.923 1.00 25.37 52 GLU A CA 1
ATOM 1666 C C . GLU B 1 58 ? 0.286 -42.710 1.994 1.00 25.27 52 GLU A C 1
ATOM 1667 O O . GLU B 1 58 ? 1.101 -41.911 2.440 1.00 24.25 52 GLU A O 1
ATOM 1673 N N . GLN B 1 59 ? -0.174 -42.692 0.746 1.00 25.38 53 GLN A N 1
ATOM 1674 C CA . GLN B 1 59 ? 0.199 -41.630 -0.206 1.00 27.81 53 GLN A CA 1
ATOM 1675 C C . GLN B 1 59 ? -0.200 -40.262 0.337 1.00 26.83 53 GLN A C 1
ATOM 1676 O O . GLN B 1 59 ? 0.617 -39.307 0.303 1.00 26.53 53 GLN A O 1
ATOM 1682 N N . ALA B 1 60 ? -1.410 -40.153 0.920 1.00 25.64 54 ALA A N 1
ATOM 1683 C CA . ALA B 1 60 ? -1.867 -38.871 1.479 1.00 24.46 54 ALA A CA 1
ATOM 1684 C C . ALA B 1 60 ? -0.908 -38.418 2.576 1.00 24.09 54 ALA A C 1
ATOM 1685 O O . ALA B 1 60 ? -0.532 -37.248 2.622 1.00 23.17 54 ALA A O 1
ATOM 1687 N N . GLU B 1 61 ? -0.483 -39.332 3.440 1.00 23.63 55 GLU A N 1
ATOM 1688 C CA . GLU B 1 61 ? 0.440 -38.945 4.537 1.00 25.45 55 GLU A CA 1
ATOM 1689 C C . GLU B 1 61 ? 1.810 -38.543 3.915 1.00 24.69 55 GLU A C 1
ATOM 1690 O O . GLU B 1 61 ? 2.371 -37.532 4.395 1.00 25.87 55 GLU A O 1
ATOM 1696 N N . GLN B 1 62 ? 2.233 -39.267 2.912 1.00 25.13 56 GLN A N 1
ATOM 1697 C CA . GLN B 1 62 ? 3.530 -38.989 2.226 1.00 28.55 56 GLN A CA 1
ATOM 1698 C C . GLN B 1 62 ? 3.495 -37.544 1.688 1.00 31.03 56 GLN A C 1
ATOM 1699 O O . GLN B 1 62 ? 4.502 -36.792 1.898 1.00 29.33 56 GLN A O 1
ATOM 1705 N N . TYR B 1 63 ? 2.394 -37.116 1.046 1.00 28.13 57 TYR A N 1
ATOM 1706 C CA . TYR B 1 63 ? 2.329 -35.780 0.424 1.00 29.58 57 TYR A CA 1
ATOM 1707 C C . TYR B 1 63 ? 2.316 -34.736 1.539 1.00 29.22 57 TYR A C 1
ATOM 1708 O O . TYR B 1 63 ? 2.931 -33.631 1.374 1.00 28.69 57 TYR A O 1
ATOM 1717 N N . LEU B 1 64 ? 1.606 -35.018 2.652 1.00 26.18 58 LEU A N 1
ATOM 1718 C CA . LEU B 1 64 ? 1.580 -34.066 3.778 1.00 27.04 58 LEU A CA 1
ATOM 1719 C C . LEU B 1 64 ? 2.985 -33.936 4.380 1.00 28.08 58 LEU A C 1
ATOM 1720 O O . LEU B 1 64 ? 3.395 -32.805 4.667 1.00 29.92 58 LEU A O 1
ATOM 1725 N N . LEU B 1 65 ? 3.686 -35.052 4.592 1.00 27.79 59 LEU A N 1
ATOM 1726 C CA . LEU B 1 65 ? 5.079 -35.037 5.182 1.00 30.29 59 LEU A CA 1
ATOM 1727 C C . LEU B 1 65 ? 5.964 -34.139 4.318 1.00 33.98 59 LEU A C 1
ATOM 1728 O O . LEU B 1 65 ? 6.765 -33.343 4.880 1.00 34.67 59 LEU A O 1
ATOM 1733 N N . ALA B 1 66 ? 5.845 -34.275 3.003 1.00 32.09 60 ALA A N 1
ATOM 1734 C CA . ALA B 1 66 ? 6.691 -33.528 2.063 1.00 36.02 60 ALA A CA 1
ATOM 1735 C C . ALA B 1 66 ? 6.331 -32.050 2.164 1.00 35.75 60 ALA A C 1
ATOM 1736 O O . ALA B 1 66 ? 7.280 -31.216 2.229 1.00 39.48 60 ALA A O 1
ATOM 1738 N N . ASP B 1 67 ? 5.052 -31.719 2.163 1.00 36.55 61 ASP A N 1
ATOM 1739 C CA . ASP B 1 67 ? 4.574 -30.315 2.069 1.00 37.12 61 ASP A CA 1
ATOM 1740 C C . ASP B 1 67 ? 4.874 -29.609 3.388 1.00 37.33 61 ASP A C 1
ATOM 1741 O O . ASP B 1 67 ? 5.102 -28.406 3.318 1.00 35.10 61 ASP A O 1
ATOM 1746 N N . VAL B 1 68 ? 4.849 -30.300 4.549 1.00 33.47 6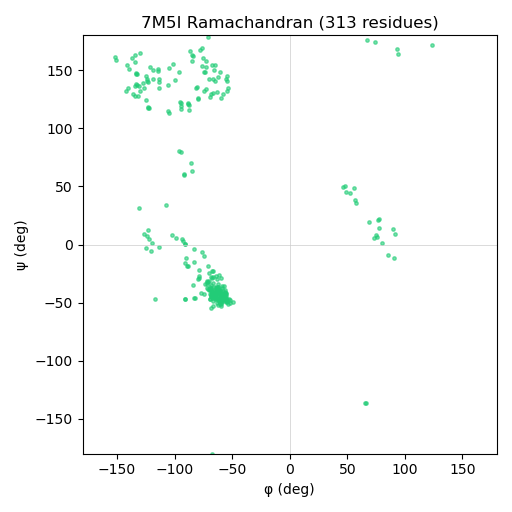2 VAL A N 1
ATOM 1747 C CA . VAL B 1 68 ? 4.914 -29.599 5.861 1.00 32.43 62 VAL A CA 1
ATOM 1748 C C . VAL B 1 68 ? 6.364 -29.204 6.155 1.00 29.44 62 VAL A C 1
ATOM 1749 O O . VAL B 1 68 ? 6.536 -28.280 7.017 1.00 29.94 62 VAL A O 1
ATOM 1753 N N . GLU B 1 69 ? 7.360 -29.873 5.520 1.00 33.01 63 GLU A N 1
ATOM 1754 C CA . GLU B 1 69 ? 8.777 -29.684 5.936 1.00 33.29 63 GLU A CA 1
ATOM 1755 C C . GLU B 1 69 ? 9.135 -28.187 5.864 1.00 32.39 63 GLU A C 1
ATOM 1756 O O . GLU B 1 69 ? 9.824 -27.708 6.791 1.00 31.55 63 GLU A O 1
ATOM 1762 N N . LYS B 1 70 ? 8.754 -27.468 4.813 1.00 32.27 64 LYS A N 1
ATOM 1763 C CA . LYS B 1 70 ? 9.184 -26.060 4.662 1.00 34.30 64 LYS A CA 1
ATOM 1764 C C . LYS B 1 70 ? 8.569 -25.175 5.751 1.00 30.49 64 LYS A C 1
ATOM 1765 O O . LYS B 1 70 ? 9.175 -24.122 6.018 1.00 30.90 64 LYS A O 1
ATOM 1771 N N . PHE B 1 71 ? 7.399 -25.534 6.285 1.00 28.70 65 PHE A N 1
ATOM 1772 C CA . PHE B 1 71 ? 6.701 -24.802 7.370 1.00 28.39 65 PHE A CA 1
ATOM 1773 C C . PHE B 1 71 ? 7.422 -25.056 8.713 1.00 27.53 65 PHE A C 1
ATOM 1774 O O . PHE B 1 71 ? 7.608 -24.086 9.468 1.00 28.73 65 PHE A O 1
ATOM 1782 N N . VAL B 1 72 ? 7.822 -26.307 8.977 1.00 28.09 66 VAL A N 1
ATOM 1783 C CA . VAL B 1 72 ? 8.712 -26.635 10.153 1.00 27.94 66 VAL A CA 1
ATOM 1784 C C . VAL B 1 72 ? 9.980 -25.766 10.089 1.00 29.28 66 VAL A C 1
ATOM 1785 O O . VAL B 1 72 ? 10.348 -25.086 11.121 1.00 29.43 66 VAL A O 1
ATOM 1789 N N . ALA B 1 73 ? 10.623 -25.728 8.929 1.00 29.89 67 ALA A N 1
ATOM 1790 C CA . ALA B 1 73 ? 11.883 -24.979 8.729 1.00 31.93 67 ALA A CA 1
ATOM 1791 C C . ALA B 1 73 ? 11.613 -23.498 9.036 1.00 32.78 67 ALA A C 1
ATOM 1792 O O . ALA B 1 73 ? 12.424 -22.843 9.713 1.00 33.26 67 ALA A O 1
ATOM 1794 N N . ALA B 1 74 ? 10.502 -22.969 8.558 1.00 31.03 68 ALA A N 1
ATOM 1795 C CA . ALA B 1 74 ? 10.222 -21.523 8.653 1.00 31.76 68 ALA A CA 1
ATOM 1796 C C . ALA B 1 74 ? 9.936 -21.171 10.111 1.00 29.30 68 ALA A C 1
ATOM 1797 O O . ALA B 1 74 ? 10.333 -20.072 10.569 1.00 30.16 68 ALA A O 1
ATOM 1799 N N . VAL B 1 75 ? 9.240 -22.030 10.820 1.00 28.46 69 VAL A N 1
ATOM 1800 C CA . VAL B 1 75 ? 8.918 -21.732 12.244 1.00 28.96 69 VAL A CA 1
ATOM 1801 C C . VAL B 1 75 ? 10.239 -21.770 13.020 1.00 30.05 69 VAL A C 1
ATOM 1802 O O . VAL B 1 75 ? 10.478 -20.890 13.850 1.00 29.65 69 VAL A O 1
ATOM 1806 N N . ASN B 1 76 ? 11.095 -22.757 12.757 1.00 30.64 70 ASN A N 1
ATOM 1807 C CA . ASN B 1 76 ? 12.421 -22.843 13.416 1.00 31.07 70 ASN A CA 1
ATOM 1808 C C . ASN B 1 76 ? 13.166 -21.522 13.234 1.00 34.49 70 ASN A C 1
ATOM 1809 O O . ASN B 1 76 ? 13.763 -21.020 14.211 1.00 33.23 70 ASN A O 1
ATOM 1814 N N . LYS B 1 77 ? 13.180 -20.978 12.007 1.00 34.28 71 LYS A N 1
ATOM 1815 C CA . LYS B 1 77 ? 13.937 -19.729 11.725 1.00 37.13 71 LYS A CA 1
ATOM 1816 C C . LYS B 1 77 ? 13.284 -18.515 12.391 1.00 35.25 71 LYS A C 1
ATOM 1817 O O . LYS B 1 77 ? 14.053 -17.615 12.827 1.00 35.55 71 LYS A O 1
ATOM 1823 N N . ALA B 1 78 ? 11.953 -18.487 12.548 1.00 31.39 72 ALA A N 1
ATOM 1824 C CA . ALA B 1 78 ? 11.197 -17.339 13.09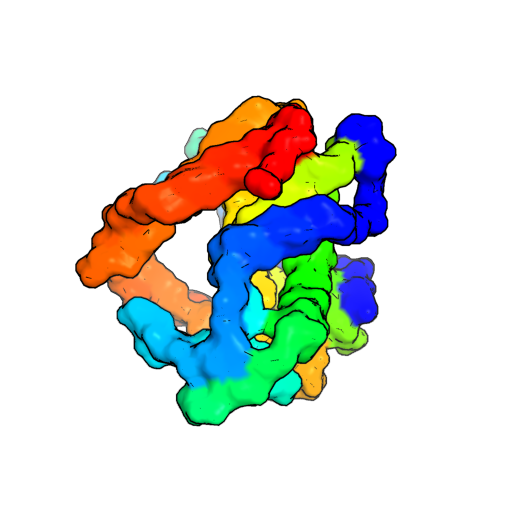6 1.00 30.42 72 ALA A CA 1
ATOM 1825 C C . ALA B 1 78 ? 11.285 -17.290 14.643 1.00 32.21 72 ALA A C 1
ATOM 1826 O O . ALA B 1 78 ? 11.251 -16.192 15.199 1.00 31.65 72 ALA A O 1
ATOM 1828 N N . ILE B 1 79 ? 11.436 -18.421 15.305 1.00 31.46 73 ILE A N 1
ATOM 1829 C CA . ILE B 1 79 ? 11.434 -18.488 16.791 1.00 31.95 73 ILE A CA 1
ATOM 1830 C C . ILE B 1 79 ? 12.818 -18.070 17.296 1.00 32.20 73 ILE A C 1
ATOM 1831 O O . ILE B 1 79 ? 13.813 -18.545 16.734 1.00 34.29 73 ILE A O 1
ATOM 1836 N N . LYS B 1 80 ? 12.854 -17.229 18.334 1.00 32.32 74 LYS A N 1
ATOM 1837 C CA . LYS B 1 80 ? 14.117 -16.671 18.877 1.00 34.37 74 LYS A CA 1
ATOM 1838 C C . LYS B 1 80 ? 14.276 -16.969 20.372 1.00 34.90 74 LYS A C 1
ATOM 1839 O O . LYS B 1 80 ? 15.210 -16.419 20.969 1.00 36.28 74 LYS A O 1
ATOM 1845 N N . VAL B 1 81 ? 13.4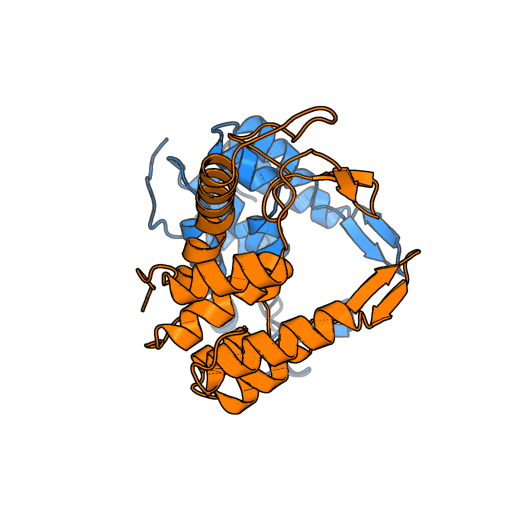09 -17.766 20.955 1.00 31.81 75 VAL A N 1
ATOM 1846 C CA . VAL B 1 81 ? 13.315 -17.979 22.429 1.00 31.51 75 VAL A CA 1
ATOM 1847 C C . VAL B 1 81 ? 13.116 -19.465 22.665 1.00 31.52 75 VAL A C 1
ATOM 1848 O O . VAL B 1 81 ? 12.599 -20.184 21.809 1.00 31.62 75 VAL A O 1
ATOM 1852 N N . PRO B 1 82 ? 13.410 -19.916 23.909 1.00 33.10 76 PRO A N 1
ATOM 1853 C CA . PRO B 1 82 ? 13.117 -21.277 24.335 1.00 31.90 76 PRO A CA 1
ATOM 1854 C C . PRO B 1 82 ? 11.646 -21.593 24.120 1.00 29.85 76 PRO A C 1
ATOM 1855 O O . PRO B 1 82 ? 10.793 -20.730 24.456 1.00 30.08 76 PRO A O 1
ATOM 1859 N N . THR B 1 83 ? 11.380 -22.745 23.507 1.00 30.21 77 THR A N 1
ATOM 1860 C CA . THR B 1 83 ? 10.039 -23.136 23.028 1.00 27.94 77 THR A CA 1
ATOM 1861 C C . THR B 1 83 ? 9.744 -24.565 23.437 1.00 29.42 77 THR A C 1
ATOM 1862 O O . THR B 1 83 ? 10.592 -25.422 23.256 1.00 33.31 77 THR A O 1
ATOM 1866 N N . THR B 1 84 ? 8.531 -24.866 23.901 1.00 27.50 78 THR A N 1
ATOM 1867 C CA . THR B 1 84 ? 8.133 -26.237 24.283 1.00 27.26 78 THR A CA 1
ATOM 1868 C C . THR B 1 84 ? 7.673 -26.992 22.999 1.00 25.43 78 THR A C 1
ATOM 1869 O O . THR B 1 84 ? 7.304 -26.348 21.999 1.00 25.80 78 THR A O 1
ATOM 1873 N N . GLN B 1 85 ? 7.621 -28.330 23.069 1.00 25.58 79 GLN A N 1
ATOM 1874 C CA . GLN B 1 85 ? 7.224 -29.137 21.900 1.00 26.32 79 GLN A CA 1
ATOM 1875 C C . GLN B 1 85 ? 5.818 -28.740 21.463 1.00 25.35 79 GLN A C 1
ATOM 1876 O O . GLN B 1 85 ? 5.523 -28.667 20.257 1.00 23.52 79 GLN A O 1
ATOM 1882 N N . ASN B 1 86 ? 4.910 -28.562 22.438 1.00 25.28 80 ASN A N 1
ATOM 1883 C CA . ASN B 1 86 ? 3.498 -28.247 22.121 1.00 24.26 80 ASN A CA 1
ATOM 1884 C C . ASN B 1 86 ? 3.400 -26.843 21.540 1.00 23.82 80 ASN A C 1
ATOM 1885 O O . ASN B 1 86 ? 2.570 -26.630 20.647 1.00 23.63 80 ASN A O 1
ATOM 1890 N N . GLU B 1 87 ? 4.165 -25.870 22.063 1.00 23.90 81 GLU A N 1
ATOM 1891 C CA . GLU B 1 87 ? 4.128 -24.522 21.472 1.00 23.12 81 GLU A CA 1
ATOM 1892 C C . GLU B 1 87 ? 4.555 -24.641 19.984 1.00 22.54 81 GLU A C 1
ATOM 1893 O O . GLU B 1 87 ? 3.933 -24.031 19.085 1.00 23.71 81 GLU A O 1
ATOM 1899 N N . PHE B 1 88 ? 5.659 -25.358 19.719 1.00 22.91 82 PHE A N 1
ATOM 1900 C CA . PHE B 1 88 ? 6.200 -25.529 18.335 1.00 24.00 82 PHE A CA 1
ATOM 1901 C C . PHE B 1 88 ? 5.137 -26.187 17.434 1.00 24.02 82 PHE A C 1
ATOM 1902 O O . PHE B 1 88 ? 4.882 -25.680 16.319 1.00 23.15 82 PHE A O 1
ATOM 1910 N N . ASP B 1 89 ? 4.533 -27.284 17.894 1.00 23.95 83 ASP A N 1
ATOM 1911 C CA . ASP B 1 89 ? 3.504 -27.996 17.099 1.00 24.20 83 ASP A CA 1
ATOM 1912 C C . ASP B 1 89 ? 2.363 -27.028 16.726 1.00 24.16 83 ASP A C 1
ATOM 1913 O O . ASP B 1 89 ? 1.907 -27.020 15.560 1.00 22.69 83 ASP A O 1
ATOM 1918 N N . ALA B 1 90 ? 1.877 -26.249 17.701 1.00 23.50 84 ALA A N 1
ATOM 1919 C CA . ALA B 1 90 ? 0.776 -25.303 17.468 1.00 23.43 84 ALA A CA 1
ATOM 1920 C C . ALA B 1 90 ? 1.175 -24.243 16.436 1.00 23.11 84 ALA A C 1
ATOM 1921 O O . ALA B 1 90 ? 0.371 -23.920 15.536 1.00 22.79 84 ALA A O 1
ATOM 1923 N N . LEU B 1 91 ? 2.359 -23.671 16.578 1.00 23.22 85 LEU A N 1
ATOM 1924 C CA . LEU B 1 91 ? 2.853 -22.649 15.657 1.00 23.48 85 LEU A CA 1
ATOM 1925 C C . LEU B 1 91 ? 2.992 -23.227 14.230 1.00 23.77 85 LEU A C 1
ATOM 1926 O O . LEU B 1 91 ? 2.617 -22.521 13.240 1.00 24.01 85 LEU A O 1
ATOM 1931 N N . VAL B 1 92 ? 3.470 -24.458 14.108 1.00 25.09 86 VAL A N 1
ATOM 1932 C CA . VAL B 1 92 ? 3.601 -25.091 12.760 1.00 23.78 86 VAL A CA 1
ATOM 1933 C C . VAL B 1 92 ? 2.192 -25.319 12.181 1.00 26.36 86 VAL A C 1
ATOM 1934 O O . VAL B 1 92 ? 1.960 -24.964 10.993 1.00 23.52 86 VAL A O 1
ATOM 1938 N N . SER B 1 93 ? 1.274 -25.847 12.992 1.00 25.44 87 SER A N 1
ATOM 1939 C CA . SER B 1 93 ? -0.121 -26.096 12.548 1.00 23.99 87 SER A CA 1
ATOM 1940 C C . SER B 1 93 ? -0.710 -24.801 11.984 1.00 25.01 87 SER A C 1
ATOM 1941 O O . SER B 1 93 ? -1.253 -24.781 10.847 1.00 24.85 87 SER A O 1
ATOM 1944 N N . GLU B 1 94 ? -0.635 -23.704 12.716 1.00 24.12 88 GLU A N 1
ATOM 1945 C CA . GLU B 1 94 ? -1.239 -22.429 12.285 1.00 24.70 88 GLU A CA 1
ATOM 1946 C C . GLU B 1 94 ? -0.520 -21.922 11.037 1.00 26.03 88 GLU A C 1
ATOM 1947 O O . GLU B 1 94 ? -1.165 -21.407 10.083 1.00 26.50 88 GLU A O 1
ATOM 1953 N N . THR B 1 95 ? 0.810 -21.976 10.999 1.00 26.25 89 THR A N 1
ATOM 1954 C CA . THR B 1 95 ? 1.593 -21.472 9.865 1.00 27.26 89 THR A CA 1
ATOM 1955 C C . THR B 1 95 ? 1.244 -22.279 8.591 1.00 27.16 89 THR A C 1
ATOM 1956 O O . THR B 1 95 ? 1.204 -21.691 7.489 1.00 28.41 89 THR A O 1
ATOM 1960 N N . TYR B 1 96 ? 1.009 -23.576 8.737 1.00 26.79 90 TYR A N 1
ATOM 1961 C CA . TYR B 1 96 ? 0.646 -24.451 7.610 1.00 27.95 90 TYR A CA 1
ATOM 1962 C C . TYR B 1 96 ? -0.673 -23.979 6.980 1.00 30.21 90 TYR A C 1
ATOM 1963 O O . TYR B 1 96 ? -0.887 -24.182 5.768 1.00 30.68 90 TYR A O 1
ATOM 1972 N N . ASN B 1 97 ? -1.521 -23.313 7.757 1.00 28.73 91 ASN A N 1
ATOM 1973 C CA . ASN B 1 97 ? -2.810 -22.750 7.281 1.00 30.11 91 ASN A CA 1
ATOM 1974 C C . ASN B 1 97 ? -2.641 -21.325 6.796 1.00 30.05 91 ASN A C 1
ATOM 1975 O O . ASN B 1 97 ? -3.116 -20.983 5.679 1.00 30.62 91 ASN A O 1
ATOM 1980 N N . ILE B 1 98 ? -1.965 -20.453 7.525 1.00 28.34 92 ILE A N 1
ATOM 1981 C CA . ILE B 1 98 ? -1.951 -19.014 7.166 1.00 27.79 92 ILE A CA 1
ATOM 1982 C C . ILE B 1 98 ? -0.800 -18.682 6.191 1.00 29.32 92 ILE A C 1
ATOM 1983 O O . ILE B 1 98 ? -0.872 -17.624 5.542 1.00 30.27 92 ILE A O 1
ATOM 1988 N N . GLY B 1 99 ? 0.200 -19.547 6.091 1.00 28.51 93 GLY A N 1
ATOM 1989 C CA . GLY B 1 99 ? 1.368 -19.403 5.199 1.00 29.84 93 GLY A CA 1
ATOM 1990 C C . GLY B 1 99 ? 2.549 -18.747 5.922 1.00 29.80 93 GLY A C 1
ATOM 1991 O O . GLY B 1 99 ? 2.366 -18.126 6.986 1.00 30.55 93 GLY A O 1
ATOM 1992 N N . ILE B 1 100 ? 3.719 -18.871 5.328 1.00 31.79 94 ILE A N 1
ATOM 1993 C CA . ILE B 1 100 ? 5.017 -18.497 5.965 1.00 32.08 94 ILE A CA 1
ATOM 1994 C C . ILE B 1 100 ? 5.068 -16.984 6.160 1.00 34.23 94 ILE A C 1
ATOM 1995 O O . ILE B 1 100 ? 5.385 -16.531 7.265 1.00 33.34 94 ILE A O 1
ATOM 2000 N N . THR B 1 101 ? 4.837 -16.179 5.110 1.00 35.00 95 THR A N 1
ATOM 2001 C CA . THR B 1 101 ? 4.934 -14.708 5.205 1.00 36.85 95 THR A CA 1
ATOM 2002 C C . THR B 1 101 ? 3.985 -14.167 6.262 1.00 36.08 95 THR A C 1
ATOM 2003 O O . THR B 1 101 ? 4.421 -13.268 7.056 1.00 36.33 95 THR A O 1
ATOM 2007 N N . ALA B 1 102 ? 2.759 -14.720 6.358 1.00 33.82 96 ALA A N 1
ATOM 2008 C CA . ALA B 1 102 ? 1.780 -14.226 7.345 1.00 32.07 96 ALA A CA 1
ATOM 2009 C C . ALA B 1 102 ? 2.320 -14.475 8.774 1.00 29.82 96 ALA A C 1
ATOM 2010 O O . ALA B 1 102 ? 2.174 -13.569 9.633 1.00 31.05 96 ALA A O 1
ATOM 2012 N N . MET B 1 103 ? 2.816 -15.676 9.020 1.00 29.76 97 MET A N 1
ATOM 2013 C CA . MET B 1 103 ? 3.394 -16.052 10.336 1.00 27.39 97 MET A CA 1
ATOM 2014 C C . MET B 1 103 ? 4.585 -15.096 10.624 1.00 29.02 97 MET A C 1
ATOM 2015 O O . MET B 1 103 ? 4.681 -14.582 11.744 1.00 29.19 97 MET A O 1
ATOM 2020 N N . GLN B 1 104 ? 5.481 -14.903 9.656 1.00 31.60 98 GLN A N 1
ATOM 2021 C CA . GLN B 1 104 ? 6.758 -14.158 9.899 1.00 33.36 98 GLN A CA 1
ATOM 2022 C C . GLN B 1 104 ? 6.465 -12.733 10.388 1.00 34.32 98 GLN A C 1
ATOM 2023 O O . GLN B 1 104 ? 7.208 -12.202 11.241 1.00 34.50 98 GLN A O 1
ATOM 2029 N N . ASP B 1 105 ? 5.407 -12.115 9.875 1.00 34.18 99 ASP A N 1
ATOM 2030 C CA . ASP B 1 105 ? 5.067 -10.705 10.134 1.00 38.80 99 ASP A CA 1
ATOM 2031 C C . ASP B 1 105 ? 3.936 -10.601 11.160 1.00 36.82 99 ASP A C 1
ATOM 2032 O O . ASP B 1 105 ? 3.496 -9.499 11.423 1.00 38.44 99 ASP A O 1
ATOM 2037 N N . SER B 1 106 ? 3.521 -11.694 11.790 1.00 34.04 100 SER A N 1
ATOM 2038 C CA . SER B 1 106 ? 2.337 -11.749 12.694 1.00 33.35 100 SER A CA 1
ATOM 2039 C C . SER B 1 106 ? 2.674 -11.116 14.049 1.00 34.87 100 SER A C 1
ATOM 2040 O O . SER B 1 106 ? 3.825 -11.193 14.457 1.00 34.88 100 SER A O 1
ATOM 2043 N N . THR B 1 107 ? 1.662 -10.606 14.735 1.00 32.53 101 THR A N 1
ATOM 2044 C CA . THR B 1 107 ? 1.760 -10.240 16.148 1.00 33.38 101 THR A CA 1
ATOM 2045 C C . THR B 1 107 ? 2.033 -11.484 17.002 1.00 31.52 101 THR A C 1
ATOM 2046 O O . THR B 1 107 ? 2.747 -11.367 17.985 1.00 31.04 101 THR A O 1
ATOM 2050 N N . PHE B 1 108 ? 1.428 -12.631 16.708 1.00 29.81 102 PHE A N 1
ATOM 2051 C CA . PHE B 1 108 ? 1.571 -13.801 17.585 1.00 28.33 102 PHE A CA 1
ATOM 2052 C C . PHE B 1 108 ? 3.044 -14.204 17.669 1.00 29.96 102 PHE A C 1
ATOM 2053 O O . PHE B 1 108 ? 3.484 -14.510 18.788 1.00 28.37 102 PHE A O 1
ATOM 2061 N N . ILE B 1 109 ? 3.804 -14.157 16.576 1.00 28.81 103 ILE A N 1
ATOM 2062 C CA . ILE B 1 109 ? 5.221 -14.618 16.635 1.00 31.59 103 ILE A CA 1
ATOM 2063 C C . ILE B 1 109 ? 6.043 -13.593 17.429 1.00 31.99 103 ILE A C 1
ATOM 2064 O O . ILE B 1 109 ? 6.964 -14.011 18.156 1.00 30.16 103 ILE A O 1
ATOM 2069 N N . LYS B 1 110 ? 5.697 -12.317 17.325 1.00 32.02 104 LYS A N 1
ATOM 2070 C CA . LYS B 1 110 ? 6.364 -11.224 18.046 1.00 36.66 104 LYS A CA 1
ATOM 2071 C C . LYS B 1 110 ? 6.150 -11.495 19.545 1.00 33.23 104 LYS A C 1
ATOM 2072 O O . LYS B 1 110 ? 7.106 -11.410 20.333 1.00 32.73 104 LYS A O 1
ATOM 2078 N N . ARG B 1 111 ? 4.916 -11.797 19.938 1.00 31.58 105 ARG A N 1
ATOM 2079 C CA . ARG B 1 111 ? 4.567 -12.035 21.364 1.00 29.78 105 ARG A CA 1
ATOM 2080 C C . ARG B 1 111 ? 5.261 -13.297 21.854 1.00 29.48 105 ARG A C 1
ATOM 2081 O O . ARG B 1 111 ? 5.761 -13.292 23.036 1.00 29.01 105 ARG A O 1
ATOM 2089 N N . HIS B 1 112 ? 5.274 -14.361 21.052 1.00 26.96 106 HIS A N 1
ATOM 2090 C CA . HIS B 1 112 ? 5.974 -15.616 21.441 1.00 27.03 106 HIS A CA 1
ATOM 2091 C C . HIS B 1 112 ? 7.435 -15.263 21.718 1.00 28.54 106 HIS A C 1
ATOM 2092 O O . HIS B 1 112 ? 7.950 -15.647 22.774 1.00 27.77 106 HIS A O 1
ATOM 2099 N N . ASN B 1 113 ? 8.049 -14.477 20.837 1.00 29.21 107 ASN A N 1
ATOM 2100 C CA . ASN B 1 113 ? 9.491 -14.113 20.976 1.00 29.73 107 ASN A CA 1
ATOM 2101 C C . ASN B 1 113 ? 9.725 -13.077 22.085 1.00 31.29 107 ASN A C 1
ATOM 2102 O O . ASN B 1 113 ? 10.898 -12.783 22.364 1.00 33.03 107 ASN A O 1
ATOM 2107 N N . ALA B 1 114 ? 8.690 -12.467 22.651 1.00 32.35 108 ALA A N 1
ATOM 2108 C CA . ALA B 1 114 ? 8.768 -11.597 23.864 1.00 34.42 108 ALA A CA 1
ATOM 2109 C C . ALA B 1 114 ? 8.493 -12.408 25.143 1.00 32.63 108 ALA A C 1
ATOM 2110 O O . ALA B 1 114 ? 8.445 -11.787 26.216 1.00 33.08 108 ALA A O 1
ATOM 2112 N N . GLY B 1 115 ? 8.326 -13.754 25.036 1.00 32.79 109 GLY A N 1
ATOM 2113 C CA . GLY B 1 115 ? 7.963 -14.676 26.110 1.00 31.84 109 GLY A CA 1
ATOM 2114 C C . GLY B 1 115 ? 6.536 -14.500 26.627 1.00 32.22 109 GLY A C 1
ATOM 2115 O O . GLY B 1 115 ? 6.261 -14.957 27.766 1.00 32.55 109 GLY A O 1
ATOM 2116 N N . ASN B 1 116 ? 5.666 -13.873 25.858 1.00 30.54 110 ASN A N 1
ATOM 2117 C CA . ASN B 1 116 ? 4.250 -13.542 26.220 1.00 29.66 110 ASN A CA 1
ATOM 2118 C C . ASN B 1 116 ? 3.353 -14.636 25.657 1.00 28.73 110 ASN A C 1
ATOM 2119 O O . ASN B 1 116 ? 2.757 -14.433 24.549 1.00 27.75 110 ASN A O 1
ATOM 2124 N N . LYS B 1 117 ? 3.278 -15.759 26.359 1.00 28.55 111 LYS A N 1
ATOM 2125 C CA . LYS B 1 117 ? 2.604 -16.969 25.887 1.00 28.97 111 LYS A CA 1
ATOM 2126 C C . LYS B 1 117 ? 1.108 -16.702 25.786 1.00 27.56 111 LYS A C 1
ATOM 2127 O O . LYS B 1 117 ? 0.487 -17.114 24.779 1.00 25.96 111 LYS A O 1
ATOM 2133 N N . VAL B 1 118 ? 0.513 -16.138 26.818 1.00 27.63 112 VAL A N 1
ATOM 2134 C CA . VAL B 1 118 ? -0.965 -15.910 26.742 1.00 28.63 112 VAL A CA 1
ATOM 2135 C C . VAL B 1 118 ? -1.277 -14.920 25.622 1.00 29.28 112 VAL A C 1
ATOM 2136 O O . VAL B 1 118 ? -2.276 -15.130 24.870 1.00 28.12 112 VAL A O 1
ATOM 2140 N N . GLY B 1 119 ? -0.488 -13.880 25.467 1.00 28.48 113 GLY A N 1
ATOM 2141 C CA . GLY B 1 119 ? -0.701 -12.902 24.397 1.00 28.39 113 GLY A CA 1
ATOM 2142 C C . GLY B 1 119 ? -0.496 -13.521 23.041 1.00 27.16 113 GLY A C 1
ATOM 2143 O O . GLY B 1 119 ? -1.232 -13.142 22.068 1.00 28.00 113 GLY A O 1
ATOM 2144 N N . CYS B 1 120 ? 0.462 -14.435 22.903 1.00 26.35 114 CYS A N 1
ATOM 2145 C CA . CYS B 1 120 ? 0.677 -15.206 21.676 1.00 26.15 114 CYS A CA 1
ATOM 2146 C C . CYS B 1 120 ? -0.600 -16.020 21.366 1.00 27.50 114 CYS A C 1
ATOM 2147 O O . CYS B 1 120 ? -1.138 -15.879 20.227 1.00 25.21 114 CYS A O 1
ATOM 2150 N N . ALA B 1 121 ? -1.112 -16.761 22.346 1.00 25.40 115 ALA A N 1
ATOM 2151 C CA . ALA B 1 121 ? -2.332 -17.575 22.171 1.00 27.37 115 ALA A CA 1
ATOM 2152 C C . ALA B 1 121 ? -3.494 -16.650 21.741 1.00 28.00 115 ALA A C 1
ATOM 2153 O O . ALA B 1 121 ? -4.279 -17.059 20.829 1.00 27.38 115 ALA A O 1
ATOM 2155 N N . GLU B 1 122 ? -3.657 -15.493 22.369 1.00 26.83 116 GLU A N 1
ATOM 2156 C CA . GLU B 1 122 ? -4.711 -14.532 21.981 1.00 29.86 116 GLU A CA 1
ATOM 2157 C C . GLU B 1 122 ? -4.515 -14.108 20.511 1.00 28.65 116 GLU A C 1
ATOM 2158 O O . GLU B 1 122 ? -5.513 -14.169 19.731 1.00 28.12 116 GLU A O 1
ATOM 2164 N N . ALA B 1 123 ? -3.319 -13.640 20.128 1.00 27.32 117 ALA A N 1
ATOM 2165 C CA . ALA B 1 123 ? -3.046 -13.117 18.762 1.00 28.41 117 ALA A CA 1
ATOM 2166 C C . ALA B 1 123 ? -3.114 -14.213 17.699 1.00 28.08 117 ALA A C 1
ATOM 2167 O O . ALA B 1 123 ? -3.448 -13.917 16.535 1.00 29.55 117 ALA A O 1
ATOM 2169 N N . MET B 1 124 ? -2.807 -15.453 18.057 1.00 25.61 118 MET A N 1
ATOM 2170 C CA . MET B 1 124 ? -2.949 -16.600 17.151 1.00 25.41 118 MET A CA 1
ATOM 2171 C C . MET B 1 124 ? -4.403 -16.630 16.663 1.00 24.43 118 MET A C 1
ATOM 2172 O O . MET B 1 124 ? -4.614 -16.939 15.461 1.00 25.09 118 MET A O 1
ATOM 2177 N N . GLN B 1 125 ? -5.351 -16.384 17.560 1.00 24.95 119 GLN A N 1
ATOM 2178 C CA . GLN B 1 125 ? -6.802 -16.533 17.273 1.00 26.95 119 GLN A CA 1
ATOM 2179 C C . GLN B 1 125 ? -7.346 -15.370 16.429 1.00 30.27 119 GLN A C 1
ATOM 2180 O O . GLN B 1 125 ? -8.485 -15.464 15.981 1.00 29.14 119 GLN A O 1
ATOM 2186 N N . TRP B 1 126 ? -6.573 -14.319 16.155 1.00 29.45 120 TRP A N 1
ATOM 2187 C CA . TRP B 1 126 ? -7.008 -13.225 15.278 1.00 31.07 120 TRP A CA 1
ATOM 2188 C C . TRP B 1 126 ? -7.132 -13.748 13.845 1.00 30.66 120 TRP A C 1
ATOM 2189 O O . TRP B 1 126 ? -7.848 -13.046 13.086 1.00 33.16 120 TRP A O 1
ATOM 2200 N N . TRP B 1 127 ? -6.446 -14.850 13.479 1.00 27.79 121 TRP A N 1
ATOM 2201 C CA . TRP B 1 127 ? -6.351 -15.363 12.093 1.00 28.01 121 TRP A CA 1
ATOM 2202 C C . TRP B 1 127 ? -7.585 -16.240 11.839 1.00 27.19 121 TRP A C 1
ATOM 2203 O O . TRP B 1 127 ? -7.425 -17.417 11.589 1.00 27.04 121 TRP A O 1
ATOM 2214 N N . ASN B 1 128 ? -8.760 -15.629 11.880 1.00 28.15 122 ASN A N 1
ATOM 2215 C CA . ASN B 1 128 ? -10.017 -16.381 11.631 1.00 31.36 122 ASN A CA 1
ATOM 2216 C C . ASN B 1 128 ? -10.814 -15.758 10.466 1.00 32.52 122 ASN A C 1
ATOM 2217 O O . ASN B 1 128 ? -11.995 -16.095 10.354 1.00 34.07 122 ASN A O 1
ATOM 2222 N N . LYS B 1 129 ? -10.203 -14.866 9.702 1.00 33.99 123 LYS A N 1
ATOM 2223 C CA . LYS B 1 129 ? -10.873 -14.112 8.608 1.00 35.49 123 LYS A CA 1
ATOM 2224 C C . LYS B 1 129 ? -10.574 -14.733 7.258 1.00 38.02 123 LYS A C 1
ATOM 2225 O O . LYS B 1 129 ? -9.484 -15.222 7.022 1.00 36.98 123 LYS A O 1
ATOM 2231 N N . VAL B 1 130 ? -11.600 -14.745 6.390 1.00 41.27 124 VAL A N 1
ATOM 2232 C CA . VAL B 1 130 ? -11.519 -15.242 4.996 1.00 42.26 124 VAL A CA 1
ATOM 2233 C C . VAL B 1 130 ? -12.015 -14.084 4.131 1.00 46.29 124 VAL A C 1
ATOM 2234 O O . VAL B 1 130 ? -12.918 -13.292 4.608 1.00 45.60 124 VAL A O 1
ATOM 2238 N N . THR B 1 131 ? -11.428 -13.928 2.946 1.00 48.47 125 THR A N 1
ATOM 2239 C CA . THR B 1 131 ? -11.848 -12.854 2.004 1.00 51.27 125 THR A CA 1
ATOM 2240 C C . THR B 1 131 ? -12.992 -13.427 1.169 1.00 45.35 125 THR A C 1
ATOM 2241 O O . THR B 1 131 ? -12.827 -14.472 0.574 1.00 48.48 125 THR A O 1
ATOM 2245 N N . VAL B 1 132 ? -14.171 -12.843 1.324 1.00 45.16 126 VAL A N 1
ATOM 2246 C CA . VAL B 1 132 ? -15.410 -13.279 0.623 1.00 44.96 126 VAL A CA 1
ATOM 2247 C C . VAL B 1 132 ? -15.938 -12.067 -0.150 1.00 44.61 126 VAL A C 1
ATOM 2248 O O . VAL B 1 132 ? -16.327 -11.027 0.459 1.00 44.45 126 VAL A O 1
ATOM 2252 N N . LYS B 1 133 ? -15.990 -12.167 -1.478 1.00 47.23 127 LYS A N 1
ATOM 2253 C CA . LYS B 1 133 ? -16.464 -11.066 -2.344 1.00 48.81 127 LYS A CA 1
ATOM 2254 C C . LYS B 1 133 ? -15.833 -9.734 -1.922 1.00 50.04 127 LYS A C 1
ATOM 2255 O O . LYS B 1 133 ? -16.557 -8.720 -1.796 1.00 52.38 127 LYS A O 1
ATOM 2261 N N . GLY B 1 134 ? -14.515 -9.724 -1.761 1.00 51.81 128 GLY A N 1
ATOM 2262 C CA . GLY B 1 134 ? -13.768 -8.502 -1.435 1.00 56.20 128 GLY A CA 1
ATOM 2263 C C . GLY B 1 134 ? -13.913 -8.064 0.014 1.00 59.84 128 GLY A C 1
ATOM 2264 O O . GLY B 1 134 ? -13.429 -6.976 0.321 1.00 65.00 128 GLY A O 1
ATOM 2265 N N . LYS B 1 135 ? -14.552 -8.840 0.898 1.00 60.33 129 LYS A N 1
ATOM 2266 C CA . LYS B 1 135 ? -14.820 -8.423 2.312 1.00 60.13 129 LYS A CA 1
ATOM 2267 C C . LYS B 1 135 ? -14.230 -9.484 3.229 1.00 54.27 129 LYS A C 1
ATOM 2268 O O . LYS B 1 135 ? -14.295 -10.651 2.868 1.00 50.81 129 LYS A O 1
ATOM 2274 N N . LYS B 1 136 ? -13.658 -9.088 4.371 1.00 55.55 130 LYS A N 1
ATOM 2275 C CA . LYS B 1 136 ? -13.191 -10.069 5.386 1.00 52.49 130 LYS A CA 1
ATOM 2276 C C . LYS B 1 136 ? -14.409 -10.541 6.186 1.00 46.87 130 LYS A C 1
ATOM 2277 O O . LYS B 1 136 ? -15.193 -9.684 6.659 1.00 50.23 130 LYS A O 1
ATOM 2283 N N . VAL B 1 137 ? -14.620 -11.854 6.238 1.00 44.56 131 VAL A N 1
ATOM 2284 C CA . VAL B 1 137 ? -15.706 -12.431 7.074 1.00 43.75 131 VAL A CA 1
ATOM 2285 C C . VAL B 1 137 ? -15.065 -13.445 8.032 1.00 40.22 131 VAL A C 1
ATOM 2286 O O . VAL B 1 137 ? -14.119 -14.176 7.646 1.00 37.60 131 VAL A O 1
ATOM 2290 N N . THR B 1 138 ? -15.555 -13.462 9.252 1.00 39.22 132 THR A N 1
ATOM 2291 C CA . THR B 1 138 ? -15.111 -14.467 10.256 1.00 38.74 132 THR A CA 1
ATOM 2292 C C . THR B 1 138 ? -15.605 -15.841 9.824 1.00 35.73 132 THR A C 1
ATOM 2293 O O . THR B 1 138 ? -16.819 -16.004 9.541 1.00 40.70 132 THR A O 1
ATOM 2297 N N . SER B 1 139 ? -14.716 -16.815 9.786 1.00 34.06 133 SER A N 1
ATOM 2298 C CA . SER B 1 139 ? -14.997 -18.230 9.525 1.00 32.99 133 SER A CA 1
ATOM 2299 C C . SER B 1 139 ? -15.168 -18.968 10.839 1.00 34.83 133 SER A C 1
ATOM 2300 O O . SER B 1 139 ? -14.192 -19.053 11.567 1.00 32.16 133 SER A O 1
ATOM 2303 N N . ASN B 1 140 ? -16.356 -19.511 11.093 1.00 37.23 134 ASN A N 1
ATOM 2304 C CA . ASN B 1 140 ? -16.619 -20.401 12.239 1.00 37.78 134 ASN A CA 1
ATOM 2305 C C . ASN B 1 140 ? -15.599 -21.541 12.285 1.00 34.19 134 ASN A C 1
ATOM 2306 O O . ASN B 1 140 ? -15.041 -21.790 13.383 1.00 34.52 134 ASN A O 1
ATOM 2311 N N . GLY B 1 141 ? -15.339 -22.230 11.169 1.00 32.38 135 GLY A N 1
ATOM 2312 C CA . GLY B 1 141 ? -14.366 -23.340 11.121 1.00 32.08 135 GLY A CA 1
ATOM 2313 C C . GLY B 1 141 ? -12.942 -22.877 11.458 1.00 28.96 135 GLY A C 1
ATOM 2314 O O . GLY B 1 141 ? -12.242 -23.593 12.178 1.00 27.87 135 GLY A O 1
ATOM 2315 N N . LEU B 1 142 ? -12.519 -21.724 10.967 1.00 30.69 136 LEU A N 1
ATOM 2316 C CA . LEU B 1 142 ? -11.171 -21.192 11.330 1.00 29.40 136 LEU A CA 1
ATOM 2317 C C . LEU B 1 142 ? -11.169 -20.834 12.811 1.00 29.60 136 LEU A C 1
ATOM 2318 O O . LEU B 1 142 ? -10.136 -21.087 13.473 1.00 26.77 136 LEU A O 1
ATOM 2323 N N . LYS B 1 143 ? -12.224 -20.219 13.318 1.00 28.88 137 LYS A N 1
ATOM 2324 C CA . LYS B 1 143 ? -12.277 -19.883 14.769 1.00 31.60 137 LYS A CA 1
ATOM 2325 C C . LYS B 1 143 ? -12.106 -21.193 15.576 1.00 30.20 137 LYS A C 1
ATOM 2326 O O . LYS B 1 143 ? -11.350 -21.195 16.556 1.00 27.03 137 LYS A O 1
ATOM 2332 N N . ASN B 1 144 ? -12.784 -22.275 15.204 1.00 26.43 138 ASN A N 1
ATOM 2333 C CA . ASN B 1 144 ? -12.637 -23.591 15.879 1.00 28.01 138 ASN A CA 1
ATOM 2334 C C . ASN B 1 144 ? -11.191 -24.073 15.783 1.00 27.33 138 ASN A C 1
ATOM 2335 O O . ASN B 1 144 ? -10.638 -24.546 16.814 1.00 26.22 138 ASN A O 1
ATOM 2340 N N . ARG B 1 145 ? -10.595 -24.043 14.589 1.00 25.26 139 ARG A N 1
ATOM 2341 C CA . ARG B 1 145 ? -9.220 -24.520 14.400 1.00 24.59 139 ARG A CA 1
ATOM 2342 C C . ARG B 1 145 ? -8.289 -23.637 15.258 1.00 24.09 139 ARG A C 1
ATOM 2343 O O . ARG B 1 145 ? -7.399 -24.203 15.947 1.00 24.23 139 ARG A O 1
ATOM 2351 N N . ARG B 1 146 ? -8.482 -22.310 15.247 1.00 25.45 140 ARG A N 1
ATOM 2352 C CA . ARG B 1 146 ? -7.548 -21.416 16.012 1.00 24.74 140 ARG A CA 1
ATOM 2353 C C . ARG B 1 146 ? -7.676 -21.719 17.515 1.00 24.19 140 ARG A C 1
ATOM 2354 O O . ARG B 1 146 ? -6.656 -21.692 18.228 1.00 22.54 140 ARG A O 1
ATOM 2362 N N . ARG B 1 147 ? -8.898 -21.930 18.003 1.00 25.48 141 ARG A N 1
ATOM 2363 C CA A ARG B 1 147 ? -9.121 -22.281 19.438 0.50 28.21 141 ARG A CA 1
ATOM 2364 C CA B ARG B 1 147 ? -9.119 -22.279 19.446 0.50 26.71 141 ARG A CA 1
ATOM 2365 C C . ARG B 1 147 ? -8.372 -23.585 19.765 1.00 25.13 141 ARG A C 1
ATOM 2366 O O . ARG B 1 147 ? -7.685 -23.656 20.818 1.00 24.65 141 ARG A O 1
ATOM 2381 N N . MET B 1 148 ? -8.449 -24.589 18.897 1.00 23.70 142 MET A N 1
ATOM 2382 C CA . MET B 1 148 ? -7.776 -25.881 19.136 1.00 25.07 142 MET A CA 1
ATOM 2383 C C . MET B 1 148 ? -6.249 -25.714 19.048 1.00 23.39 142 MET A C 1
ATOM 2384 O O . MET B 1 148 ? -5.534 -26.313 19.865 1.00 23.58 142 MET A O 1
ATOM 2389 N N . G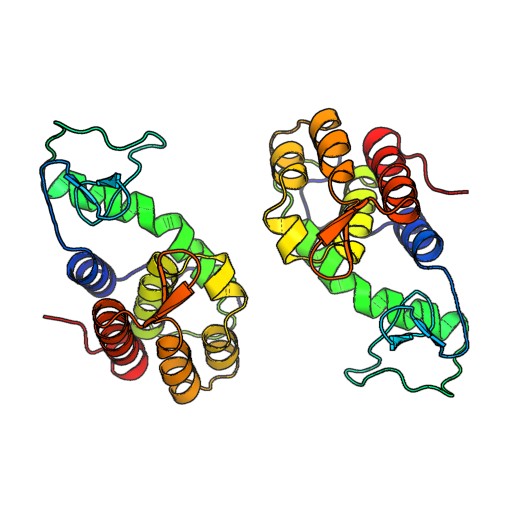LU B 1 149 ? -5.733 -24.879 18.169 1.00 22.47 143 GLU A N 1
ATOM 2390 C CA . GLU B 1 149 ? -4.266 -24.613 18.095 1.00 22.36 143 GLU A CA 1
ATOM 2391 C C . GLU B 1 149 ? -3.823 -23.846 19.365 1.00 22.52 143 GLU A C 1
ATOM 2392 O O . GLU B 1 149 ? -2.768 -24.150 19.906 1.00 22.63 143 GLU A O 1
ATOM 2398 N N . ALA B 1 150 ? -4.624 -22.907 19.882 1.00 24.85 144 ALA A N 1
ATOM 2399 C CA . ALA B 1 150 ? -4.284 -22.228 21.155 1.00 23.55 144 ALA A CA 1
ATOM 2400 C C . ALA B 1 150 ? -4.256 -23.230 22.314 1.00 25.67 144 ALA A C 1
ATOM 2401 O O . ALA B 1 150 ? -3.438 -23.068 23.247 1.00 25.26 144 ALA A O 1
ATOM 2403 N N . ASP B 1 151 ? -5.178 -24.205 22.344 1.00 23.99 145 ASP A N 1
ATOM 2404 C CA . ASP B 1 151 ? -5.188 -25.267 23.379 1.00 25.03 145 ASP A CA 1
ATOM 2405 C C . ASP B 1 151 ? -3.903 -26.103 23.323 1.00 24.76 145 ASP A C 1
ATOM 2406 O O . ASP B 1 151 ? -3.388 -26.492 24.403 1.00 24.62 145 ASP A O 1
ATOM 2411 N N . ILE B 1 152 ? -3.421 -26.414 22.124 1.00 23.66 146 ILE A N 1
ATOM 2412 C CA . ILE B 1 152 ? -2.126 -27.139 21.996 1.00 22.28 146 ILE A CA 1
ATOM 2413 C C . ILE B 1 152 ? -1.060 -26.215 22.604 1.00 23.79 146 ILE A C 1
ATOM 2414 O O . ILE B 1 152 ? -0.237 -26.687 23.392 1.00 23.73 146 ILE A O 1
ATOM 2419 N N . TYR B 1 153 ? -1.025 -24.974 22.150 1.00 23.65 147 TYR A N 1
ATOM 2420 C CA . TYR B 1 153 ? 0.070 -24.012 22.474 1.00 22.71 147 TYR A CA 1
ATOM 2421 C C . TYR B 1 153 ? 0.147 -23.825 23.991 1.00 23.23 147 TYR A C 1
ATOM 2422 O O . TYR B 1 153 ? 1.244 -23.891 24.576 1.00 24.77 147 TYR A O 1
ATOM 2431 N N . LEU B 1 154 ? -1.005 -23.568 24.639 1.00 23.20 148 LEU A N 1
ATOM 2432 C CA . LEU B 1 154 ? -1.011 -23.217 26.076 1.00 25.51 148 LEU A CA 1
ATOM 2433 C C . LEU B 1 154 ? -0.940 -24.455 26.939 1.00 25.65 148 LEU A C 1
ATOM 2434 O O . LEU B 1 154 ? -0.243 -24.398 27.968 1.00 27.79 148 LEU A O 1
ATOM 2439 N N . ASP B 1 155 ? -1.730 -25.471 26.645 1.00 25.61 149 ASP A N 1
ATOM 2440 C CA . ASP B 1 155 ? -2.018 -26.558 27.618 1.00 28.17 149 ASP A CA 1
ATOM 2441 C C . ASP B 1 155 ? -1.586 -27.928 27.135 1.00 26.98 149 ASP A C 1
ATOM 2442 O O . ASP B 1 155 ? -1.838 -28.885 27.885 1.00 26.99 149 ASP A O 1
ATOM 2447 N N . SER B 1 156 ? -1.000 -28.049 25.961 1.00 26.13 150 SER A N 1
ATOM 2448 C CA . SER B 1 156 ? -0.600 -29.342 25.368 1.00 27.44 150 SER A CA 1
ATOM 2449 C C . SER B 1 156 ? -1.830 -30.258 25.265 1.00 28.85 150 SER A C 1
ATOM 2450 O O . SER B 1 156 ? -1.752 -31.500 25.475 1.00 29.41 150 SER A O 1
ATOM 2453 N N . VAL B 1 157 ? -2.988 -29.666 24.921 1.00 26.20 151 VAL A N 1
ATOM 2454 C CA . VAL B 1 157 ? -4.254 -30.438 24.741 1.00 27.00 151 VAL A CA 1
ATOM 2455 C C . VAL B 1 157 ? -4.512 -30.538 23.258 1.00 26.17 151 VAL A C 1
ATOM 2456 O O . VAL B 1 157 ? -4.658 -29.461 22.623 1.00 25.29 151 VAL A O 1
ATOM 2460 N N . TYR B 1 158 ? -4.433 -31.751 22.713 1.00 25.56 152 TYR A N 1
ATOM 2461 C CA . TYR B 1 158 ? -4.483 -31.960 21.237 1.00 26.84 152 TYR A CA 1
ATOM 2462 C C . TYR B 1 158 ? -5.873 -32.439 20.863 1.00 28.85 152 TYR A C 1
ATOM 2463 O O . TYR B 1 158 ? -6.590 -32.934 21.746 1.00 29.13 152 TYR A O 1
ATOM 2472 N N . PRO B 1 159 ? -6.296 -32.211 19.621 1.00 29.63 153 PRO A N 1
ATOM 2473 C CA . PRO B 1 159 ? -7.664 -32.549 19.196 1.00 35.17 153 PRO A CA 1
ATOM 2474 C C . PRO B 1 159 ? -7.970 -34.044 19.272 1.00 38.28 153 PRO A C 1
ATOM 2475 O O . PRO B 1 159 ? -7.100 -34.812 18.956 1.00 41.02 153 PRO A O 1
ATOM 2479 N N . LYS B 1 160 ? -9.230 -34.350 19.638 1.00 45.72 154 LYS A N 1
ATOM 2480 C CA . LYS B 1 160 ? -9.957 -35.654 19.700 1.00 53.91 154 LYS A CA 1
ATOM 2481 C C . LYS B 1 160 ? -8.985 -36.798 19.414 1.00 56.72 154 LYS A C 1
ATOM 2482 O O . LYS B 1 160 ? -9.396 -37.930 19.638 1.00 68.71 154 LYS A O 1
#

Solvent-accessible surface area: 17805 Å² total; per-residue (Å²): 147,63,8,169,47,140,29,30,167,108,1,19,57,2,0,37,98,36,52,35,69,96,70,103,13,81,110,49,133,85,36,65,40,6,0,1,25,22,1,64,124,26,124,75,133,72,4,107,106,71,53,149,13,70,46,134,68,0,66,105,24,0,87,68,33,5,123,129,23,22,40,8,0,13,158,18,2,142,40,114,19,68,74,22,7,0,1,0,0,0,1,0,0,35,61,37,23,46,55,23,0,77,82,3,51,0,6,130,66,4,34,84,50,67,90,97,5,0,3,96,0,0,63,140,91,20,95,57,97,63,199,73,148,136,68,60,26,120,53,31,105,71,22,1,110,34,0,6,49,1,2,81,93,61,87,41,29,219,131,167,93,165,42,172,12,144,31,30,146,113,1,7,69,2,0,35,102,33,50,35,68,95,70,102,12,82,102,53,134,86,37,75,34,7,0,2,26,26,2,84,49,33,110,84,51,88,4,124,101,71,54,151,16,70,46,130,76,0,40,104,44,0,77,70,52,8,107,129,23,12,34,9,0,32,161,18,22,151,36,64,0,18,56,24,5,0,1,0,0,0,0,0,0,36,61,36,24,43,55,23,0,80,98,6,40,0,9,139,64,5,42,80,52,66,71,93,6,0,3,97,0,0,48,138,90,18,100,63,100,62,199,69,144,163,65,64,29,106,47,36,103,75,20,1,110,56,0,0,40,0,2,68,96,59,87,38,29,134

B-factor: mean 36.27, std 12.2, range [19.65, 95.03]